Protein AF-A0A950ZXD6-F1 (afdb_monomer)

Mean predicted aligned error: 13.13 Å

Nearest PDB structures (foldseek):
  8ct0-assembly2_B  TM=9.226E-01  e=2.346E-22  Kitasatospora aureofaciens
  9fd5-assembly2_C  TM=9.628E-01  e=3.877E-19  Streptomyces albogriseolus
  4l82-assembly1_B  TM=9.163E-01  e=2.401E-18  Rickettsia felis URRWXCal2
  4l82-assembly2_D  TM=9.506E-01  e=3.591E-17  Rickettsia felis URRWXCal2
  4r82-assembly1_B  TM=8.759E-01  e=6.857E-17  Streptomyces globisporus

pLDDT: mean 88.35, std 14.52, range [35.0, 98.88]

Solvent-accessible surface area (backbone atoms only — not comparable to full-atom values): 14524 Å² total; per-residue (Å²): 132,83,82,77,79,76,83,60,71,50,34,60,61,8,51,45,50,50,53,53,29,61,74,68,75,47,52,64,61,59,50,11,60,68,33,74,48,54,48,68,57,45,52,37,44,44,39,27,80,55,79,80,67,55,71,72,57,40,42,31,51,14,54,58,69,76,37,51,56,67,55,42,51,41,73,44,61,64,67,66,74,76,76,80,74,74,92,67,93,78,78,80,76,55,70,68,59,48,54,57,59,58,36,72,58,69,34,59,38,29,36,41,21,17,33,35,99,84,69,48,81,34,55,34,43,40,59,56,61,47,83,72,40,78,84,68,41,27,31,37,40,54,41,56,72,84,39,70,43,53,57,18,29,66,71,58,40,32,39,26,44,29,34,27,21,44,84,42,55,65,60,44,50,45,36,62,48,88,62,89,71,69,58,72,96,59,72,63,43,64,46,100,87,62,38,55,34,46,70,85,53,33,44,28,38,39,33,26,39,62,74,52,76,44,86,58,82,75,26,34,39,36,33,26,37,55,81,46,70,47,74,66,54,89,92,68,43,45,19,28,40,43,71,96,40,77,46,58,66,74,88,72,82,80,78,129

Secondary structure (DSSP, 8-state):
-------PPPPHHHHHHHHHHHHTT--HHHHHHHTT--HHHHHHHHHT-SSS--HHHHHHHHHHTT--HHHHHHHHHTSPPPP---SS--PPPPHHHHHHHHTTS-EE-EEEEEE-TTS-EEEEEE--EEEEETTTTEEEEEEETT-HHHHHHHHHSEEEEEEEBTT-HHHHHHHHS--TTSSTT---EE-TTS-EE-TTTEEEEEEEEEEEEEEETTEEEEEEEEEEEEPPPTT--BEEEETTEEEEPPPPP---

Structure (mmCIF, N/CA/C/O backbone):
data_AF-A0A950ZXD6-F1
#
_entry.id   AF-A0A950ZXD6-F1
#
loop_
_atom_site.group_PDB
_atom_site.id
_atom_site.type_symbol
_atom_site.label_atom_id
_atom_site.label_alt_id
_atom_site.label_comp_id
_atom_site.label_asym_id
_atom_site.label_entity_id
_atom_site.label_seq_id
_atom_site.pdbx_PDB_ins_code
_atom_site.Cartn_x
_atom_site.Cartn_y
_atom_site.Cartn_z
_atom_site.occupancy
_atom_site.B_iso_or_equiv
_atom_site.auth_seq_id
_atom_site.auth_comp_id
_atom_site.auth_asym_id
_atom_site.auth_atom_id
_atom_site.pdbx_PDB_model_num
ATOM 1 N N . MET A 1 1 ? -4.468 3.476 54.559 1.00 40.03 1 MET A N 1
ATOM 2 C CA . MET A 1 1 ? -4.643 4.564 53.570 1.00 40.03 1 MET A CA 1
ATOM 3 C C . MET A 1 1 ? -5.552 4.068 52.456 1.00 40.03 1 MET A C 1
ATOM 5 O O . MET A 1 1 ? -5.221 3.038 51.877 1.00 40.03 1 MET A O 1
ATOM 9 N N . PRO A 1 2 ? -6.697 4.709 52.174 1.00 37.34 2 PRO A N 1
ATOM 10 C CA . PRO A 1 2 ? -7.557 4.273 51.083 1.00 37.34 2 PRO A CA 1
ATOM 11 C C . PRO A 1 2 ? -6.901 4.648 49.747 1.00 37.34 2 PRO A C 1
ATOM 13 O O . PRO A 1 2 ? -6.494 5.793 49.546 1.00 37.34 2 PRO A O 1
ATOM 16 N N . ARG A 1 3 ? -6.759 3.671 48.843 1.00 35.59 3 ARG A N 1
ATOM 17 C CA . ARG A 1 3 ? -6.338 3.913 47.457 1.00 35.59 3 ARG A CA 1
ATOM 18 C C . ARG A 1 3 ? -7.346 4.868 46.824 1.00 35.59 3 ARG A C 1
ATOM 20 O O . ARG A 1 3 ? -8.509 4.517 46.653 1.00 35.59 3 ARG A O 1
ATOM 27 N N . ARG A 1 4 ? -6.894 6.078 46.505 1.00 35.00 4 ARG A N 1
ATOM 28 C CA . ARG A 1 4 ? -7.661 7.079 45.763 1.00 35.00 4 ARG A CA 1
ATOM 29 C C . ARG A 1 4 ? -8.015 6.463 44.406 1.00 35.00 4 ARG A C 1
ATOM 31 O O . ARG A 1 4 ? -7.113 6.174 43.623 1.00 35.00 4 ARG A O 1
ATOM 38 N N . ALA A 1 5 ? -9.298 6.190 44.170 1.00 40.25 5 ALA A N 1
ATOM 39 C CA . ALA A 1 5 ? -9.782 5.752 42.868 1.00 40.25 5 ALA A CA 1
ATOM 40 C C . ALA A 1 5 ? -9.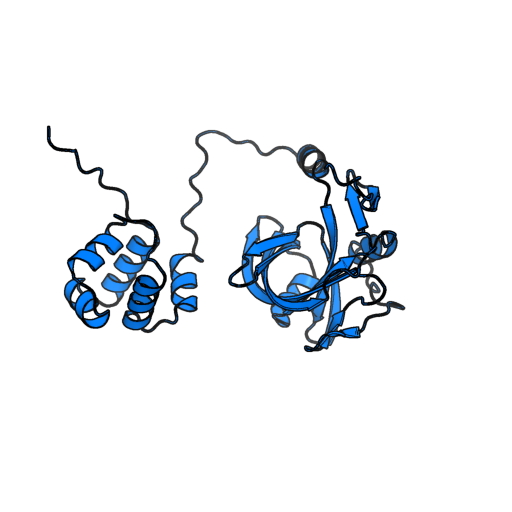495 6.880 41.874 1.00 40.25 5 ALA A C 1
ATOM 42 O O . ALA A 1 5 ? -10.085 7.956 41.952 1.00 40.25 5 ALA A O 1
ATOM 43 N N . VAL A 1 6 ? -8.515 6.667 41.002 1.00 44.19 6 VAL A N 1
ATOM 44 C CA . VAL A 1 6 ? -8.292 7.541 39.856 1.00 44.19 6 VAL A CA 1
ATOM 45 C C . VAL A 1 6 ? -9.489 7.305 38.947 1.00 44.19 6 VAL A C 1
ATOM 47 O O . VAL A 1 6 ? -9.624 6.205 38.419 1.00 44.19 6 VAL A O 1
ATOM 50 N N . SER A 1 7 ? -10.385 8.286 38.811 1.00 45.59 7 SER A N 1
ATOM 51 C CA . SER A 1 7 ? -11.405 8.233 37.766 1.00 45.59 7 SER A CA 1
ATOM 52 C C . SER A 1 7 ? -10.668 8.310 36.432 1.00 45.59 7 SER A C 1
ATOM 54 O O . SER A 1 7 ? -10.221 9.383 36.021 1.00 45.59 7 SER A O 1
ATOM 56 N N . GLN A 1 8 ? -10.442 7.158 35.809 1.00 58.12 8 GLN A N 1
ATOM 57 C CA . GLN A 1 8 ? -9.979 7.120 34.434 1.00 58.12 8 GLN A CA 1
ATOM 58 C C . GLN A 1 8 ? -11.134 7.612 33.562 1.00 58.12 8 GLN A C 1
ATOM 60 O O . GLN A 1 8 ? -12.292 7.280 33.811 1.00 58.12 8 GLN A O 1
ATOM 65 N N . ALA A 1 9 ? -10.827 8.490 32.610 1.00 61.75 9 ALA A N 1
ATOM 66 C CA . ALA A 1 9 ? -11.798 8.880 31.599 1.00 61.75 9 ALA A CA 1
ATOM 67 C C . ALA A 1 9 ? -12.277 7.616 30.854 1.00 61.75 9 ALA A C 1
ATOM 69 O O . ALA A 1 9 ? -11.471 6.692 30.688 1.00 61.75 9 ALA A O 1
ATOM 70 N N . PRO A 1 10 ? -13.553 7.555 30.434 1.00 67.69 10 PRO A N 1
ATOM 71 C CA . PRO A 1 10 ? -14.079 6.401 29.716 1.00 67.69 10 PRO A CA 1
ATOM 72 C C . PRO A 1 10 ? -13.232 6.089 28.474 1.00 67.69 10 PRO A C 1
ATOM 74 O O . PRO A 1 10 ? -12.704 6.984 27.817 1.00 67.69 10 PRO A O 1
ATOM 77 N N . SER A 1 11 ? -13.067 4.800 28.164 1.00 77.56 11 SER A N 1
ATOM 78 C CA . SER A 1 11 ? -12.434 4.385 26.908 1.00 77.56 11 SER A CA 1
ATOM 79 C C . SER A 1 11 ? -13.327 4.768 25.725 1.00 77.56 11 SER A C 1
ATOM 81 O O . SER A 1 11 ? -14.526 4.965 25.906 1.00 77.56 11 SER A O 1
ATOM 83 N N . ARG A 1 12 ? -12.787 4.798 24.496 1.00 78.75 12 ARG A N 1
ATOM 84 C CA . ARG A 1 12 ? -13.603 5.033 23.283 1.00 78.75 12 ARG A CA 1
ATOM 85 C C . ARG A 1 12 ? -14.807 4.095 23.204 1.00 78.75 12 ARG A C 1
ATOM 87 O O . ARG A 1 12 ? -15.900 4.512 22.845 1.00 78.75 12 ARG A O 1
ATOM 94 N N . PHE A 1 13 ? -14.611 2.833 23.585 1.00 86.62 13 PHE A N 1
ATOM 95 C CA . PHE A 1 13 ? -15.699 1.868 23.676 1.00 86.62 13 PHE A CA 1
ATOM 96 C C . PHE A 1 13 ? -16.752 2.279 24.714 1.00 86.62 13 PHE A C 1
ATOM 98 O O . PHE A 1 13 ? -17.948 2.189 24.446 1.00 86.62 13 PHE A O 1
ATOM 105 N N . GLY A 1 14 ? -16.319 2.744 25.890 1.00 88.94 14 GLY A N 1
ATOM 106 C CA . GLY A 1 14 ? -17.207 3.249 26.936 1.00 88.94 14 GLY A CA 1
ATOM 107 C C . GLY A 1 14 ? -17.999 4.482 26.499 1.00 88.94 14 GLY A C 1
ATOM 108 O O . GLY A 1 14 ? -19.209 4.516 26.702 1.00 88.94 14 GLY A O 1
ATOM 109 N N . GLU A 1 15 ? -17.348 5.450 25.849 1.00 87.38 15 GLU A N 1
ATOM 110 C CA . GLU A 1 15 ? -17.984 6.651 25.286 1.00 87.38 15 GLU A CA 1
ATOM 111 C C . GLU A 1 15 ? -19.019 6.291 24.215 1.00 87.38 15 GLU A C 1
ATOM 113 O O . GLU A 1 15 ? -20.165 6.737 24.285 1.00 87.38 15 GLU A O 1
ATOM 118 N N . PHE A 1 16 ? -18.647 5.424 23.268 1.00 89.25 16 PHE A N 1
ATOM 119 C CA . PHE A 1 16 ? -19.558 4.923 22.241 1.00 89.25 16 PHE A CA 1
ATOM 120 C C . PHE A 1 16 ? -20.783 4.241 22.858 1.00 89.25 16 PHE A C 1
ATOM 122 O O . PHE A 1 16 ? -21.919 4.537 22.486 1.00 89.25 16 PHE A O 1
ATOM 129 N N . LEU A 1 17 ? -20.565 3.335 23.817 1.00 91.38 17 LEU A N 1
ATOM 130 C CA . LEU A 1 17 ? -21.653 2.589 24.437 1.00 91.38 17 LEU A CA 1
ATOM 131 C C . LEU A 1 17 ? -22.578 3.517 25.238 1.00 91.38 17 LEU A C 1
ATOM 133 O O . LEU A 1 17 ? -23.792 3.360 25.161 1.00 91.38 17 LEU A O 1
ATOM 137 N N . GLN A 1 18 ? -22.035 4.510 25.951 1.00 91.00 18 GLN A N 1
ATOM 138 C CA . GLN A 1 18 ? -22.838 5.533 26.630 1.00 91.00 18 GLN A CA 1
ATOM 139 C C . GLN A 1 18 ? -23.720 6.307 25.642 1.00 91.00 18 GLN A C 1
ATOM 141 O O . GLN A 1 18 ? -24.919 6.449 25.885 1.00 91.00 18 GLN A O 1
ATOM 146 N N . ALA A 1 19 ? -23.147 6.765 24.525 1.00 88.44 19 ALA A N 1
ATOM 147 C CA . ALA A 1 19 ? -23.880 7.508 23.504 1.00 88.44 19 ALA A CA 1
ATOM 148 C C . ALA A 1 19 ? -25.011 6.670 22.887 1.00 88.44 19 ALA A C 1
ATOM 150 O O . ALA A 1 19 ? -26.133 7.156 22.766 1.00 88.44 19 ALA A O 1
ATOM 151 N N . ARG A 1 20 ? -24.747 5.395 22.571 1.00 90.62 20 ARG A N 1
ATOM 152 C CA . ARG A 1 20 ? -25.763 4.489 22.018 1.00 90.62 20 ARG A CA 1
ATOM 153 C C . ARG A 1 20 ? -26.897 4.207 22.986 1.00 90.62 20 ARG A C 1
ATOM 155 O O . ARG A 1 20 ? -28.047 4.248 22.573 1.00 90.62 20 ARG A O 1
ATOM 162 N N . LEU A 1 21 ? -26.599 3.953 24.259 1.00 92.88 21 LEU A N 1
ATOM 163 C CA . LEU A 1 21 ? -27.642 3.729 25.262 1.00 92.88 21 LEU A CA 1
ATOM 164 C C . LEU A 1 21 ? -28.530 4.964 25.452 1.00 92.88 21 LEU A C 1
ATOM 166 O O . LEU A 1 21 ? -29.743 4.818 25.568 1.00 92.88 21 LEU A O 1
ATOM 170 N N . ALA A 1 22 ? -27.944 6.164 25.423 1.00 90.25 22 ALA A N 1
ATOM 171 C CA . ALA A 1 22 ? -28.698 7.412 25.496 1.00 90.25 22 ALA A CA 1
ATOM 172 C C . ALA A 1 22 ? -29.578 7.651 24.254 1.00 90.25 22 ALA A C 1
ATOM 174 O O . ALA A 1 22 ? -30.706 8.112 24.391 1.00 90.25 22 ALA A O 1
ATOM 175 N N . GLU A 1 23 ? -29.093 7.314 23.055 1.00 89.44 23 GLU A N 1
ATOM 176 C CA . GLU A 1 23 ? -29.837 7.463 21.794 1.00 89.44 23 GLU A CA 1
ATOM 177 C C . GLU A 1 23 ? -31.128 6.630 21.767 1.00 89.44 23 GLU A C 1
ATOM 179 O O . GLU A 1 23 ? -32.136 7.072 21.219 1.00 89.44 23 GLU A O 1
ATOM 184 N N . VAL A 1 24 ? -31.107 5.442 22.379 1.00 89.38 24 VAL A N 1
ATOM 185 C CA . VAL A 1 24 ? -32.262 4.531 22.434 1.00 89.38 24 VAL A CA 1
ATOM 186 C C . VAL A 1 24 ? -33.001 4.549 23.779 1.00 89.38 24 VAL A C 1
ATOM 188 O O . VAL A 1 24 ? -33.804 3.652 24.024 1.00 89.38 24 VAL A O 1
ATOM 191 N N . ASP A 1 25 ? -32.713 5.530 24.646 1.00 91.06 25 ASP A N 1
ATOM 192 C CA . ASP A 1 25 ? -33.267 5.673 26.006 1.00 91.06 25 ASP A CA 1
ATOM 193 C C . ASP A 1 25 ? -33.240 4.362 26.822 1.00 91.06 25 ASP A C 1
ATOM 195 O O . ASP A 1 25 ? -34.200 3.983 27.491 1.00 91.06 25 ASP A O 1
ATOM 199 N N . ARG A 1 26 ? -32.129 3.620 26.722 1.00 93.31 26 ARG A N 1
ATOM 200 C CA . ARG A 1 26 ? -31.956 2.303 27.350 1.00 93.31 26 ARG A CA 1
ATOM 201 C C . ARG A 1 26 ? -31.059 2.403 28.573 1.00 93.31 26 ARG A C 1
ATOM 203 O O . ARG A 1 26 ? -29.923 2.876 28.509 1.00 93.31 26 ARG A O 1
ATOM 210 N N . THR A 1 27 ? -31.527 1.887 29.703 1.00 96.31 27 THR A N 1
ATOM 211 C CA . THR A 1 27 ? -30.741 1.871 30.938 1.00 96.31 27 THR A CA 1
ATOM 212 C C . THR A 1 27 ? -29.622 0.815 30.885 1.00 96.31 27 THR A C 1
ATOM 214 O O . THR A 1 27 ? -29.755 -0.221 30.224 1.00 96.31 27 THR A O 1
ATOM 217 N N . PRO A 1 28 ? -28.521 0.988 31.647 1.00 95.31 28 PRO A N 1
ATOM 218 C CA . PRO A 1 28 ? -27.477 -0.035 31.754 1.00 95.31 28 PRO A CA 1
ATOM 219 C C . PRO A 1 28 ? -27.980 -1.398 32.258 1.00 95.31 28 PRO A C 1
ATOM 221 O O . PRO A 1 28 ? -27.373 -2.422 31.951 1.00 95.31 28 PRO A O 1
ATOM 224 N N . ALA A 1 29 ? -29.063 -1.421 33.043 1.00 95.44 29 ALA A N 1
ATOM 225 C CA . ALA A 1 29 ? -29.655 -2.651 33.563 1.00 95.44 29 ALA A CA 1
ATOM 226 C C . ALA A 1 29 ? -30.420 -3.428 32.481 1.00 95.44 29 ALA A C 1
ATOM 228 O O . ALA A 1 29 ? -30.249 -4.642 32.374 1.00 95.44 29 ALA A O 1
ATOM 229 N N . GLU A 1 30 ? -31.202 -2.733 31.653 1.00 95.56 30 GLU A N 1
ATOM 230 C CA . GLU A 1 30 ? -31.904 -3.329 30.508 1.00 95.56 30 GLU A CA 1
ATOM 231 C C . GLU A 1 30 ? -30.908 -3.878 29.488 1.00 95.56 30 GLU A C 1
ATOM 233 O O . GLU A 1 30 ? -30.996 -5.039 29.092 1.00 95.56 30 GLU A O 1
ATOM 238 N N . PHE A 1 31 ? -29.883 -3.089 29.157 1.00 96.62 31 PHE A N 1
ATOM 239 C CA . PHE A 1 31 ? -28.829 -3.530 28.250 1.00 96.62 31 PHE A CA 1
ATOM 240 C C . PHE A 1 31 ? -28.065 -4.754 28.781 1.00 96.62 31 PHE A C 1
ATOM 242 O O . PHE A 1 31 ? -27.739 -5.668 28.026 1.00 96.62 31 PHE A O 1
ATOM 249 N N . ALA A 1 32 ? -27.790 -4.808 30.090 1.00 95.62 32 ALA A N 1
ATOM 250 C CA . ALA A 1 32 ? -27.134 -5.961 30.704 1.00 95.62 32 ALA A CA 1
ATOM 251 C C . ALA A 1 32 ? -27.958 -7.251 30.546 1.00 95.62 32 ALA A C 1
ATOM 253 O O . ALA A 1 32 ? -27.386 -8.309 30.269 1.00 95.62 32 ALA A O 1
ATOM 254 N N . ALA A 1 33 ? -29.283 -7.157 30.697 1.00 94.81 33 ALA A N 1
ATOM 255 C CA . ALA A 1 33 ? -30.190 -8.287 30.526 1.00 94.81 33 ALA A CA 1
ATOM 256 C C . ALA A 1 33 ? -30.180 -8.806 29.079 1.00 94.81 33 ALA A C 1
ATOM 258 O O . ALA A 1 33 ? -30.015 -10.007 28.868 1.00 94.81 33 ALA A O 1
ATOM 259 N N . GLU A 1 34 ? -30.265 -7.912 28.093 1.00 94.12 34 GLU A N 1
ATOM 260 C CA . GLU A 1 34 ? -30.222 -8.265 26.666 1.00 94.12 34 GLU A CA 1
ATOM 261 C C . GLU A 1 34 ? -28.874 -8.861 26.244 1.00 94.12 34 GLU A C 1
ATOM 263 O O . GLU A 1 34 ? -28.824 -9.867 25.537 1.00 94.12 34 GLU A O 1
ATOM 268 N N . ALA A 1 35 ? -27.766 -8.282 26.712 1.00 93.00 35 ALA A N 1
ATOM 269 C CA . ALA A 1 35 ? -26.421 -8.743 26.379 1.00 93.00 35 ALA A CA 1
ATOM 270 C C . ALA A 1 35 ? -26.016 -10.041 27.108 1.00 93.00 35 ALA A C 1
ATOM 272 O O . ALA A 1 35 ? -24.931 -10.584 26.864 1.00 93.00 35 ALA A O 1
ATOM 273 N N . GLY A 1 36 ? -26.832 -10.539 28.046 1.00 94.31 36 GLY A N 1
ATOM 274 C CA . GLY A 1 36 ? -26.469 -11.670 28.903 1.00 94.31 36 GLY A CA 1
ATOM 275 C C . GLY A 1 36 ? -25.204 -11.376 29.720 1.00 94.31 36 GLY A C 1
ATOM 276 O O . GLY A 1 36 ? -24.250 -12.173 29.740 1.00 94.31 36 GLY A O 1
ATOM 277 N N . MET A 1 37 ? -25.162 -10.188 30.331 1.00 94.12 37 MET A N 1
ATOM 278 C CA . MET A 1 37 ? -24.049 -9.647 31.112 1.00 94.12 37 MET A CA 1
ATOM 279 C C . MET A 1 37 ? -24.517 -9.208 32.502 1.00 94.12 37 MET A C 1
ATOM 281 O O . MET A 1 37 ? -25.687 -8.926 32.728 1.00 94.12 37 MET A O 1
ATOM 285 N N . SER A 1 38 ? -23.595 -9.118 33.465 1.00 94.81 38 SER A N 1
ATOM 286 C CA . SER A 1 38 ? -23.926 -8.493 34.747 1.00 94.81 38 SER A CA 1
ATOM 287 C C . SER A 1 38 ? -23.944 -6.970 34.609 1.00 94.81 38 SER A C 1
ATOM 289 O O . SER A 1 38 ? -23.103 -6.391 33.918 1.00 94.81 38 SER A O 1
ATOM 291 N N . VAL A 1 39 ? -24.848 -6.308 35.336 1.00 94.81 39 VAL A N 1
ATOM 292 C CA . VAL A 1 39 ? -24.941 -4.835 35.376 1.00 94.81 39 VAL A CA 1
ATOM 293 C C . VAL A 1 39 ? -23.600 -4.203 35.781 1.00 94.81 39 VAL A C 1
ATOM 295 O O . VAL A 1 39 ? -23.170 -3.206 35.210 1.00 94.81 39 VAL A O 1
ATOM 298 N N . SER A 1 40 ? -22.878 -4.834 36.715 1.00 91.81 40 SER A N 1
ATOM 299 C CA . SER A 1 40 ? -21.531 -4.410 37.127 1.00 91.81 40 SER A CA 1
ATOM 300 C C . SER A 1 40 ? -20.524 -4.433 35.969 1.00 91.81 40 SER A C 1
ATOM 302 O O . SER A 1 40 ? -19.727 -3.509 35.826 1.00 91.81 40 SER A O 1
ATOM 304 N N . HIS A 1 41 ? -20.586 -5.444 35.097 1.00 90.31 41 HIS A N 1
ATOM 305 C CA . HIS A 1 41 ? -19.713 -5.528 33.926 1.00 90.31 41 HIS A CA 1
ATOM 306 C C . HIS A 1 41 ? -20.057 -4.452 32.887 1.00 90.31 41 HIS A C 1
ATOM 308 O O . HIS A 1 41 ? -19.147 -3.858 32.317 1.00 90.31 41 HIS A O 1
ATOM 314 N N . VAL A 1 42 ? -21.342 -4.133 32.693 1.00 92.06 42 VAL A N 1
ATOM 315 C CA . VAL A 1 42 ? -21.754 -3.009 31.836 1.00 92.06 42 VAL A CA 1
ATOM 316 C C . VAL A 1 42 ? -21.222 -1.686 32.388 1.00 92.06 42 VAL A C 1
ATOM 318 O O . VAL A 1 42 ? -20.601 -0.933 31.646 1.00 92.06 42 VAL A O 1
ATOM 321 N N . TYR A 1 43 ? -21.340 -1.424 33.693 1.00 92.00 43 TYR A N 1
ATOM 322 C CA . TYR A 1 43 ? -20.752 -0.217 34.286 1.00 92.00 43 TYR A CA 1
ATOM 323 C C . TYR A 1 43 ? -19.224 -0.154 34.156 1.00 92.00 43 TYR A C 1
ATOM 325 O O . TYR A 1 43 ? -18.694 0.934 33.955 1.00 92.00 43 TYR A O 1
ATOM 333 N N . GLN A 1 44 ? -18.516 -1.287 34.223 1.00 87.31 44 GLN A N 1
ATOM 334 C CA . GLN A 1 44 ? -17.071 -1.326 33.956 1.00 87.31 44 GLN A CA 1
ATOM 335 C C . GLN A 1 44 ? -16.743 -0.934 32.511 1.00 87.31 44 GLN A C 1
ATOM 337 O O . GLN A 1 44 ? -15.783 -0.198 32.290 1.00 87.31 44 GLN A O 1
ATOM 342 N N . LEU A 1 45 ? -17.543 -1.392 31.539 1.00 88.69 45 LEU A N 1
ATOM 343 C CA . LEU A 1 45 ? -17.398 -0.994 30.136 1.00 88.69 45 LEU A CA 1
ATOM 344 C C . LEU A 1 45 ? -17.662 0.501 29.952 1.00 88.69 45 LEU A C 1
ATOM 346 O O . LEU A 1 45 ? -16.847 1.188 29.348 1.00 88.69 45 LEU A O 1
ATOM 350 N N . LEU A 1 46 ? -18.755 1.013 30.527 1.00 89.81 46 LEU A N 1
ATOM 351 C CA . LEU A 1 46 ? -19.118 2.429 30.440 1.00 89.81 46 LEU A CA 1
ATOM 352 C C . LEU A 1 46 ? -18.053 3.334 31.069 1.00 89.81 46 LEU A C 1
ATOM 354 O O . LEU A 1 46 ? -17.838 4.435 30.580 1.00 89.81 46 LEU A O 1
ATOM 358 N N . ARG A 1 47 ? -17.392 2.895 32.146 1.00 85.69 47 ARG A N 1
ATOM 359 C CA . ARG A 1 47 ? -16.344 3.666 32.836 1.00 85.69 47 ARG A CA 1
ATOM 360 C C . ARG A 1 47 ? -14.960 3.534 32.208 1.00 85.69 47 ARG A C 1
ATOM 362 O O . ARG A 1 47 ? -14.087 4.322 32.542 1.00 85.69 47 ARG A O 1
ATOM 369 N N . GLY A 1 48 ? -14.746 2.557 31.325 1.00 74.88 48 GLY A N 1
ATOM 370 C CA . GLY A 1 48 ? -13.414 2.261 30.796 1.00 74.88 48 GLY A CA 1
ATOM 371 C C . GLY A 1 48 ? -12.457 1.675 31.840 1.00 74.88 48 GLY A C 1
ATOM 372 O O . GLY A 1 48 ? -11.247 1.793 31.684 1.00 74.88 48 GLY A O 1
ATOM 373 N N . ASP A 1 49 ? -12.969 1.015 32.891 1.00 65.06 49 ASP A N 1
ATOM 374 C CA . ASP A 1 49 ? -12.163 0.467 34.003 1.00 65.06 49 ASP A CA 1
ATOM 375 C C . ASP A 1 49 ? -11.209 -0.678 33.560 1.00 65.06 49 ASP A C 1
ATOM 377 O O . ASP A 1 49 ? -10.435 -1.216 34.361 1.00 65.06 49 ASP A O 1
ATOM 381 N N . ARG A 1 50 ? -11.273 -1.095 32.285 1.00 57.91 50 ARG A N 1
ATOM 382 C CA . ARG A 1 50 ? -10.430 -2.110 31.635 1.00 57.91 50 ARG A CA 1
ATOM 383 C C . ARG A 1 50 ? -10.092 -1.690 30.200 1.00 57.91 50 ARG A C 1
ATOM 385 O O . ARG A 1 50 ? -10.807 -0.894 29.601 1.00 57.91 50 ARG A O 1
ATOM 392 N N . ALA A 1 51 ? -9.030 -2.286 29.641 1.00 58.50 51 ALA A N 1
ATOM 393 C CA . ALA A 1 51 ? -8.777 -2.263 28.198 1.00 58.50 51 ALA A CA 1
ATOM 394 C C . ALA A 1 51 ? -10.022 -2.723 27.418 1.00 58.50 51 ALA A C 1
ATOM 396 O O . ALA A 1 51 ? -10.847 -3.459 27.971 1.00 58.50 51 ALA A O 1
ATOM 397 N N . ASP A 1 52 ? -10.128 -2.297 26.156 1.00 66.56 52 ASP A N 1
ATOM 398 C CA . ASP A 1 52 ? -11.256 -2.599 25.271 1.00 66.56 52 ASP A CA 1
ATOM 399 C C . ASP A 1 52 ? -11.712 -4.068 25.366 1.00 66.56 52 ASP A C 1
ATOM 401 O O . ASP A 1 52 ? -10.885 -4.974 25.553 1.00 66.56 52 ASP A O 1
ATOM 405 N N . PRO A 1 53 ? -13.033 -4.327 25.300 1.00 76.44 53 PRO A N 1
ATOM 406 C CA . PRO A 1 53 ? -13.569 -5.640 25.610 1.00 76.44 53 PRO A CA 1
ATOM 407 C C . PRO A 1 53 ? -12.978 -6.723 24.708 1.00 76.44 53 PRO A C 1
ATOM 409 O O . PRO A 1 53 ? -12.892 -6.584 23.492 1.00 76.44 53 PRO A O 1
ATOM 412 N N . ARG A 1 54 ? -12.613 -7.852 25.325 1.00 74.94 54 ARG A N 1
ATOM 413 C CA . ARG A 1 54 ? -12.178 -9.059 24.605 1.00 74.94 54 ARG A CA 1
ATOM 414 C C . ARG A 1 54 ? -13.298 -9.586 23.701 1.00 74.94 54 ARG A C 1
ATOM 416 O O . ARG A 1 54 ? -14.469 -9.333 23.982 1.00 74.94 54 ARG A O 1
ATOM 423 N N . SER A 1 55 ? -12.937 -10.401 22.706 1.00 76.12 55 SER A N 1
ATOM 424 C CA . SER A 1 55 ? -13.833 -10.925 21.656 1.00 76.12 55 SER A CA 1
ATOM 425 C C . SER A 1 55 ? -15.204 -11.394 22.156 1.00 76.12 55 SER A C 1
ATOM 427 O O . SER A 1 55 ? -16.220 -11.004 21.599 1.00 76.12 55 SER A O 1
ATOM 429 N N . THR A 1 56 ? -15.276 -12.155 23.252 1.00 86.94 56 THR A N 1
ATOM 430 C CA . THR A 1 56 ? -16.562 -12.643 23.784 1.00 86.94 56 THR A CA 1
ATOM 431 C C . THR A 1 56 ? -17.456 -11.527 24.332 1.00 86.94 56 THR A C 1
ATOM 433 O O . THR A 1 56 ? -18.664 -11.542 24.112 1.00 86.94 56 THR A O 1
ATOM 436 N N . THR A 1 57 ? -16.889 -10.560 25.058 1.00 89.31 57 THR A N 1
ATOM 437 C CA . THR A 1 57 ? -17.651 -9.408 25.566 1.00 89.31 57 THR A CA 1
ATOM 438 C C . THR A 1 57 ? -18.032 -8.478 24.419 1.00 89.31 57 THR A C 1
ATOM 440 O O . THR A 1 57 ? -19.155 -7.987 24.379 1.00 89.31 57 THR A O 1
ATOM 443 N N . PHE A 1 58 ? -17.114 -8.282 23.472 1.00 90.25 58 PHE A N 1
ATOM 444 C CA . PHE A 1 58 ? -17.329 -7.473 22.280 1.00 90.25 58 PHE A CA 1
ATOM 445 C C . PHE A 1 58 ? -18.504 -8.005 21.448 1.00 90.25 58 PHE A C 1
ATOM 447 O O . PHE A 1 58 ? -19.429 -7.258 21.145 1.00 90.25 58 PHE A O 1
ATOM 454 N N . HIS A 1 59 ? -18.525 -9.315 21.193 1.00 90.94 59 HIS A N 1
ATOM 455 C CA . HIS A 1 59 ? -19.598 -9.989 20.466 1.00 90.94 59 HIS A CA 1
ATOM 456 C C . HIS A 1 59 ? -20.961 -9.851 21.158 1.00 90.94 59 HIS A C 1
ATOM 458 O O . HIS A 1 59 ? -21.957 -9.521 20.521 1.00 90.94 59 HIS A O 1
ATOM 464 N N . LYS A 1 60 ? -21.016 -10.035 22.486 1.00 93.75 60 LYS A N 1
ATOM 465 C CA . LYS A 1 60 ? -22.256 -9.848 23.261 1.00 93.75 60 LYS A CA 1
ATOM 466 C C . LYS A 1 60 ? -22.817 -8.434 23.133 1.00 93.75 60 LYS A C 1
ATOM 468 O O . LYS A 1 60 ? -24.023 -8.271 22.977 1.00 93.75 60 LYS A O 1
ATOM 473 N N . VAL A 1 61 ? -21.944 -7.426 23.178 1.00 93.50 61 VAL A N 1
ATOM 474 C CA . VAL A 1 61 ? -22.344 -6.028 22.980 1.00 93.50 61 VAL A CA 1
ATOM 475 C C . VAL A 1 61 ? -22.820 -5.797 21.546 1.00 93.50 61 VAL A C 1
ATOM 477 O O . VAL A 1 61 ? -23.860 -5.173 21.366 1.00 93.50 61 VAL A O 1
ATOM 480 N N . ALA A 1 62 ? -22.126 -6.336 20.540 1.00 92.19 62 ALA A N 1
ATOM 481 C CA . ALA A 1 62 ? -22.538 -6.218 19.141 1.00 92.19 62 ALA A CA 1
ATOM 482 C C . ALA A 1 62 ? -23.948 -6.785 18.922 1.00 92.19 62 ALA A C 1
ATOM 484 O O . ALA A 1 62 ? -24.817 -6.083 18.409 1.00 92.19 62 ALA A O 1
ATOM 485 N N . VAL A 1 63 ? -24.204 -8.003 19.408 1.00 93.69 63 VAL A N 1
ATOM 486 C CA . VAL A 1 63 ? -25.514 -8.663 19.306 1.00 93.69 63 VAL A CA 1
ATOM 487 C C . VAL A 1 63 ? -26.610 -7.856 20.008 1.00 93.69 63 VAL A C 1
ATOM 489 O O . VAL A 1 63 ? -27.664 -7.637 19.417 1.00 93.69 63 VAL A O 1
ATOM 492 N N . ALA A 1 64 ? -26.363 -7.366 21.227 1.00 94.06 64 ALA A N 1
ATOM 493 C CA . ALA A 1 64 ? -27.342 -6.570 21.976 1.00 94.06 64 ALA A CA 1
ATOM 494 C C . ALA A 1 64 ? -27.670 -5.219 21.311 1.00 94.06 64 ALA A C 1
ATOM 496 O O . ALA A 1 64 ? -28.773 -4.695 21.465 1.00 94.06 64 ALA A O 1
ATOM 497 N N . LEU A 1 65 ? -26.729 -4.669 20.539 1.00 92.38 65 LEU A N 1
ATOM 498 C CA . LEU A 1 65 ? -26.923 -3.460 19.736 1.00 92.38 65 LEU A CA 1
ATOM 499 C C . LEU A 1 65 ? -27.500 -3.747 18.338 1.00 92.38 65 LEU A C 1
ATOM 501 O O . LEU A 1 65 ? -27.692 -2.816 17.560 1.00 92.38 65 LEU A O 1
ATOM 505 N N . GLY A 1 66 ? -27.765 -5.012 17.990 1.00 92.56 66 GLY A N 1
ATOM 506 C CA . GLY A 1 66 ? -28.230 -5.392 16.652 1.00 92.56 66 GLY A CA 1
ATOM 507 C C . GLY A 1 66 ? -27.174 -5.191 15.558 1.00 92.56 66 GLY A C 1
ATOM 508 O O . GLY A 1 66 ? -27.514 -4.978 14.396 1.00 92.56 66 GLY A O 1
ATOM 509 N N . MET A 1 67 ? -25.892 -5.234 15.918 1.00 89.81 67 MET A N 1
ATOM 510 C CA . MET A 1 67 ? -24.751 -5.018 15.029 1.00 89.81 67 MET A CA 1
ATOM 511 C C . MET A 1 67 ? -23.971 -6.319 14.811 1.00 89.81 67 MET A C 1
ATOM 513 O O . MET A 1 67 ? -23.951 -7.209 15.659 1.00 89.81 67 MET A O 1
ATOM 517 N N . SER A 1 68 ? -23.257 -6.413 13.687 1.00 89.00 68 SER A N 1
ATOM 518 C CA . SER A 1 68 ? -22.159 -7.382 13.567 1.00 89.00 68 SER A CA 1
ATOM 519 C C . SER A 1 68 ? -20.917 -6.873 14.303 1.00 89.00 68 SER A C 1
ATOM 521 O O . SER A 1 68 ? -20.736 -5.662 14.448 1.00 89.00 68 SER A O 1
ATOM 523 N N . ASP A 1 69 ? -20.013 -7.772 14.700 1.00 83.38 69 ASP A N 1
ATOM 524 C CA . ASP A 1 69 ? -18.729 -7.401 15.313 1.00 83.38 69 ASP A CA 1
ATOM 525 C C . ASP A 1 69 ? -17.942 -6.410 14.434 1.00 83.38 69 ASP A C 1
ATOM 527 O O . ASP A 1 69 ? -17.384 -5.434 14.929 1.00 83.38 69 ASP A O 1
ATOM 531 N N . ALA A 1 70 ? -17.951 -6.600 13.110 1.00 75.56 70 ALA A N 1
ATOM 532 C CA . ALA A 1 70 ? -17.294 -5.688 12.175 1.00 75.56 70 ALA A CA 1
ATOM 533 C C . ALA A 1 70 ? -17.941 -4.291 12.168 1.00 75.56 70 ALA A C 1
ATOM 535 O O . ALA A 1 70 ? -17.231 -3.286 12.169 1.00 75.56 70 ALA A O 1
ATOM 536 N N . ALA A 1 71 ? -19.277 -4.220 12.197 1.00 77.81 71 ALA A N 1
ATOM 537 C CA . ALA A 1 71 ? -20.002 -2.953 12.243 1.00 77.81 71 ALA A CA 1
ATOM 538 C C . ALA A 1 71 ? -19.774 -2.214 13.570 1.00 77.81 71 ALA A C 1
ATOM 540 O O . ALA A 1 71 ? -19.586 -0.999 13.564 1.00 77.81 71 ALA A O 1
ATOM 541 N N . LEU A 1 72 ? -19.739 -2.938 14.695 1.00 87.25 72 LEU A N 1
ATOM 542 C CA . LEU A 1 72 ? -19.420 -2.361 16.000 1.00 87.25 72 LEU A CA 1
ATOM 543 C C . LEU A 1 72 ? -17.977 -1.842 16.037 1.00 87.25 72 LEU A C 1
ATOM 545 O O . LEU A 1 72 ? -17.740 -0.721 16.473 1.00 87.25 72 LEU A O 1
ATOM 549 N N . ALA A 1 73 ? -17.012 -2.619 15.537 1.00 82.00 73 ALA A N 1
ATOM 550 C CA . ALA A 1 73 ? -15.611 -2.204 15.491 1.00 82.00 73 ALA A CA 1
ATOM 551 C C . ALA A 1 73 ? -15.421 -0.954 14.626 1.00 82.00 73 ALA A C 1
ATOM 553 O O . ALA A 1 73 ? -14.699 -0.036 15.013 1.00 82.00 73 ALA A O 1
ATOM 554 N N . HIS A 1 74 ? -16.116 -0.888 13.490 1.00 76.19 74 HIS A N 1
ATOM 555 C CA . HIS A 1 74 ? -16.147 0.315 12.675 1.00 76.19 74 HIS A CA 1
ATOM 556 C C . HIS A 1 74 ? -16.726 1.485 13.482 1.00 76.19 74 HIS A C 1
ATOM 558 O O . HIS A 1 74 ? -16.036 2.477 13.692 1.00 76.19 74 HIS A O 1
ATOM 564 N N . ALA A 1 75 ? -17.924 1.356 14.048 1.00 81.69 75 ALA A N 1
ATOM 565 C CA . ALA A 1 75 ? -18.572 2.455 14.762 1.00 81.69 75 ALA A CA 1
ATOM 566 C C . ALA A 1 75 ? -17.790 2.970 15.992 1.00 81.69 75 ALA A C 1
ATOM 568 O O . ALA A 1 75 ? -17.846 4.159 16.287 1.00 81.69 75 ALA A O 1
ATOM 569 N N . VAL A 1 76 ? -17.041 2.107 16.690 1.00 80.06 76 VAL A N 1
ATOM 570 C CA . VAL A 1 76 ? -16.246 2.493 17.873 1.00 80.06 76 VAL A CA 1
ATOM 571 C C . VAL A 1 76 ? -14.878 3.079 17.494 1.00 80.06 76 VAL A C 1
ATOM 573 O O . VAL A 1 76 ? -14.373 3.972 18.178 1.00 80.06 76 VAL A O 1
ATOM 576 N N . TYR A 1 77 ? -14.234 2.562 16.442 1.00 75.88 77 TYR A N 1
ATOM 577 C CA . TYR A 1 77 ? -12.810 2.827 16.186 1.00 75.88 77 TYR A CA 1
ATOM 578 C C . TYR A 1 77 ? -12.507 3.549 14.874 1.00 75.88 77 TYR A C 1
ATOM 580 O O . TYR A 1 77 ? -11.372 3.999 14.702 1.00 75.88 77 TYR A O 1
ATOM 588 N N . SER A 1 78 ? -13.475 3.676 13.964 1.00 67.19 78 SER A N 1
ATOM 589 C CA . SER A 1 78 ? -13.262 4.324 12.662 1.00 67.19 78 SER A CA 1
ATOM 590 C C . SER A 1 78 ? -13.547 5.829 12.654 1.00 67.19 78 SER A C 1
ATOM 592 O O . SER A 1 78 ? -12.889 6.544 11.901 1.00 67.19 78 SER A O 1
ATOM 594 N N . GLU A 1 79 ? -14.391 6.345 13.555 1.00 53.91 79 GLU A N 1
ATOM 595 C CA . GLU A 1 79 ? -14.454 7.784 13.846 1.00 53.91 79 GLU A CA 1
ATOM 596 C C . GLU A 1 79 ? -13.438 8.112 14.951 1.00 53.91 79 GLU A C 1
ATOM 598 O O . GLU A 1 79 ? -13.672 7.957 16.149 1.00 53.91 79 GLU A O 1
ATOM 603 N N . GLY A 1 80 ? -12.217 8.458 14.546 1.00 48.47 80 GLY A N 1
ATOM 604 C CA . GLY A 1 80 ? -11.103 8.643 15.470 1.00 48.47 80 GLY A CA 1
ATOM 605 C C . GLY A 1 80 ? -11.307 9.816 16.434 1.00 48.47 80 GLY A C 1
ATOM 606 O O . GLY A 1 80 ? -11.368 10.962 16.003 1.00 48.47 80 GLY A O 1
ATOM 607 N N . ALA A 1 81 ? -11.288 9.555 17.750 1.00 46.16 81 ALA A N 1
ATOM 608 C CA . ALA A 1 81 ? -11.043 10.603 18.747 1.00 46.16 81 ALA A CA 1
ATOM 609 C C . ALA A 1 81 ? -9.823 11.447 18.329 1.00 46.16 81 ALA A C 1
ATOM 611 O O . ALA A 1 81 ? -8.822 10.856 17.891 1.00 46.16 81 ALA A O 1
ATOM 612 N N . PRO A 1 82 ? -9.879 12.784 18.463 1.00 45.91 82 PRO A N 1
ATOM 613 C CA . PRO A 1 82 ? -8.838 13.666 17.961 1.00 45.91 82 PRO A CA 1
ATOM 614 C C . PRO A 1 82 ? -7.486 13.253 18.535 1.00 45.91 82 PRO A C 1
ATOM 616 O O . PRO A 1 82 ? -7.347 13.018 19.739 1.00 45.91 82 PRO A O 1
ATOM 619 N N . ALA A 1 83 ? -6.484 13.142 17.659 1.00 54.12 83 ALA A N 1
ATOM 620 C CA . ALA A 1 83 ? -5.109 12.945 18.085 1.00 54.12 83 ALA A CA 1
ATOM 621 C C . ALA A 1 83 ? -4.779 14.012 19.133 1.00 54.12 83 ALA A C 1
ATOM 623 O O . ALA A 1 83 ? -5.004 15.204 18.913 1.00 54.12 83 ALA A O 1
ATOM 624 N N . ARG A 1 84 ? -4.288 13.581 20.297 1.00 53.91 84 ARG A N 1
ATOM 625 C CA . ARG A 1 84 ? -3.899 14.494 21.369 1.00 53.91 84 ARG A CA 1
ATOM 626 C C . ARG A 1 84 ? -2.877 15.475 20.796 1.00 53.91 84 ARG A C 1
ATOM 628 O O . ARG A 1 84 ? -1.783 15.059 20.418 1.00 53.91 84 ARG A O 1
ATOM 635 N N . ALA A 1 85 ? -3.259 16.749 20.693 1.00 52.50 85 ALA A N 1
ATOM 636 C CA . ALA A 1 85 ? -2.398 17.767 20.113 1.00 52.50 85 ALA A CA 1
ATOM 637 C C . ALA A 1 85 ? -1.058 17.789 20.872 1.00 52.50 85 ALA A C 1
ATOM 639 O O . ALA A 1 85 ? -1.063 17.769 22.112 1.00 52.50 85 ALA A O 1
ATOM 640 N N . PRO A 1 86 ? 0.087 17.786 20.167 1.00 61.03 86 PRO A N 1
ATOM 641 C CA . PRO A 1 86 ? 1.378 17.912 20.821 1.00 61.03 86 PRO A CA 1
ATOM 642 C C . PRO A 1 86 ? 1.420 19.211 21.636 1.00 61.03 86 PRO A C 1
ATOM 644 O O . PRO A 1 86 ? 0.904 20.248 21.220 1.00 61.03 86 PRO A O 1
ATOM 647 N N . THR A 1 87 ? 2.019 19.158 22.825 1.00 67.31 87 THR A N 1
ATOM 648 C CA . THR A 1 87 ? 2.191 20.340 23.673 1.00 67.31 87 THR A CA 1
ATOM 649 C C . THR A 1 87 ? 3.368 21.168 23.158 1.00 67.31 87 THR A C 1
ATOM 651 O O . THR A 1 87 ? 4.516 20.771 23.344 1.00 67.31 87 THR A O 1
ATOM 654 N N . GLY A 1 88 ? 3.081 22.311 22.530 1.00 66.00 88 GLY A N 1
ATOM 655 C CA . GLY A 1 88 ? 4.072 23.290 22.066 1.00 66.00 88 GLY A CA 1
ATOM 656 C C . GLY A 1 88 ? 4.002 23.573 20.557 1.00 66.00 88 GLY A C 1
ATOM 657 O O . GLY A 1 88 ? 3.381 22.810 19.816 1.00 66.00 88 GLY A O 1
ATOM 658 N N . PRO A 1 89 ? 4.612 24.674 20.081 1.00 59.00 89 PRO A N 1
ATOM 659 C CA . PRO A 1 89 ? 4.675 24.973 18.656 1.00 59.00 89 PRO A CA 1
ATOM 660 C C . PRO A 1 89 ? 5.546 23.931 17.946 1.00 59.00 89 PRO A C 1
ATOM 662 O O . PRO A 1 89 ? 6.750 23.845 18.179 1.00 59.00 89 PRO A O 1
ATOM 665 N N . ALA A 1 90 ? 4.929 23.140 17.073 1.00 70.50 90 ALA A N 1
ATOM 666 C CA . ALA A 1 90 ? 5.623 22.230 16.174 1.00 70.50 90 ALA A CA 1
ATOM 667 C C . ALA A 1 90 ? 5.606 22.835 14.768 1.00 70.50 90 ALA A C 1
ATOM 669 O O . ALA A 1 90 ? 4.577 22.828 14.095 1.00 70.50 90 ALA A O 1
ATOM 670 N N . THR A 1 91 ? 6.738 23.376 14.326 1.00 84.38 91 THR A N 1
ATOM 671 C CA . THR A 1 91 ? 6.899 23.818 12.937 1.00 84.38 91 THR A CA 1
ATOM 672 C C . THR A 1 91 ? 7.272 22.604 12.086 1.00 84.38 91 THR A C 1
ATOM 674 O O . THR A 1 91 ? 8.280 21.958 12.386 1.00 84.38 91 THR A O 1
ATOM 677 N N . PRO A 1 92 ? 6.502 22.262 11.037 1.00 88.31 92 PRO A N 1
ATOM 678 C CA . PRO A 1 92 ? 6.888 21.205 10.112 1.00 88.31 92 PRO A CA 1
ATOM 679 C C . PRO A 1 92 ? 8.239 21.511 9.462 1.00 88.31 92 PRO A C 1
ATOM 681 O O . PRO A 1 92 ? 8.526 22.660 9.123 1.00 88.31 92 PRO A O 1
ATOM 684 N N . VAL A 1 93 ? 9.057 20.479 9.252 1.00 94.88 93 VAL A N 1
ATOM 685 C CA . VAL A 1 93 ? 10.243 20.604 8.395 1.00 94.88 93 VAL A CA 1
ATOM 686 C C . VAL A 1 93 ? 9.819 20.882 6.951 1.00 94.88 93 VAL A C 1
ATOM 688 O O . VAL A 1 93 ? 8.714 20.526 6.532 1.00 94.88 93 VAL A O 1
ATOM 691 N N . ASP A 1 94 ? 10.697 21.497 6.163 1.00 95.62 94 ASP A N 1
ATOM 692 C CA . ASP A 1 94 ? 10.448 21.679 4.736 1.00 95.62 94 ASP A CA 1
ATOM 693 C C . ASP A 1 94 ? 10.446 20.333 3.975 1.00 95.62 94 ASP A C 1
ATOM 695 O O . ASP A 1 94 ? 10.927 19.300 4.454 1.00 95.62 94 ASP A O 1
ATOM 699 N N . LYS A 1 95 ? 9.915 20.346 2.744 1.00 94.44 95 LYS A N 1
ATOM 700 C CA . LYS A 1 95 ? 9.777 19.137 1.915 1.00 94.44 95 LYS A CA 1
ATOM 701 C C . LYS A 1 95 ? 11.112 18.462 1.596 1.00 94.44 95 LYS A C 1
ATOM 703 O O . LYS A 1 95 ? 11.164 17.235 1.539 1.00 94.44 95 LYS A O 1
ATOM 708 N N . ALA A 1 96 ? 12.173 19.230 1.347 1.00 95.56 96 ALA A N 1
ATOM 709 C CA . ALA A 1 96 ? 13.470 18.661 0.992 1.00 95.56 96 ALA A CA 1
ATOM 710 C C . ALA A 1 96 ? 14.064 17.908 2.187 1.00 95.56 96 ALA A C 1
ATOM 712 O O . ALA A 1 96 ? 14.497 16.763 2.033 1.00 95.56 96 ALA A O 1
ATOM 713 N N . THR A 1 97 ? 13.988 18.508 3.376 1.00 96.88 97 THR A N 1
ATOM 714 C CA . THR A 1 97 ? 14.392 17.888 4.640 1.00 96.88 97 THR A CA 1
ATOM 715 C C . THR A 1 97 ? 13.574 16.626 4.927 1.00 96.88 97 THR A C 1
ATOM 717 O O . THR A 1 97 ? 14.155 15.577 5.211 1.00 96.88 97 THR A O 1
ATOM 720 N N . PHE A 1 98 ? 12.246 16.673 4.766 1.00 96.00 98 PHE A N 1
ATOM 721 C CA . PHE A 1 98 ? 11.385 15.494 4.909 1.00 96.00 98 PHE A CA 1
ATOM 722 C C . PHE A 1 98 ? 11.821 14.342 3.989 1.00 96.00 98 PHE A C 1
ATOM 724 O O . PHE A 1 98 ? 12.077 13.236 4.462 1.00 96.00 98 PHE A O 1
ATOM 731 N N . PHE A 1 99 ? 11.979 14.586 2.682 1.00 93.88 99 PHE A N 1
ATOM 732 C CA . PHE A 1 99 ? 12.378 13.531 1.745 1.00 93.88 99 PHE A CA 1
ATOM 733 C C . PHE A 1 99 ? 13.791 13.000 1.998 1.00 93.88 99 PHE A C 1
ATOM 735 O O . PHE A 1 99 ? 14.039 11.814 1.773 1.00 93.88 99 PHE A O 1
ATOM 742 N N . ALA A 1 100 ? 14.714 13.843 2.470 1.00 95.25 100 ALA A N 1
ATOM 743 C CA . ALA A 1 100 ? 16.046 13.401 2.865 1.00 95.25 100 ALA A CA 1
ATOM 744 C C . ALA A 1 100 ? 15.975 12.417 4.044 1.00 95.25 100 ALA A C 1
ATOM 746 O O . ALA A 1 100 ? 16.563 11.337 3.959 1.00 95.25 100 ALA A O 1
ATOM 747 N N . ILE A 1 101 ? 15.192 12.738 5.083 1.00 96.31 101 ILE A N 1
ATOM 748 C CA . ILE A 1 101 ? 14.955 11.853 6.236 1.00 96.31 101 ILE A CA 1
ATOM 749 C C . ILE A 1 101 ? 14.320 10.537 5.776 1.00 96.31 101 ILE A C 1
ATOM 751 O O . ILE A 1 101 ? 14.846 9.465 6.071 1.00 96.31 101 ILE A O 1
ATOM 755 N N . MET A 1 102 ? 13.242 10.601 4.990 1.00 95.12 102 MET A N 1
ATOM 756 C CA . MET A 1 102 ? 12.537 9.400 4.528 1.00 95.12 102 MET A CA 1
ATOM 757 C C . MET A 1 102 ? 13.399 8.511 3.623 1.00 95.12 102 MET A C 1
ATOM 759 O O . MET A 1 102 ? 13.227 7.295 3.611 1.00 95.12 102 MET A O 1
ATOM 763 N N . SER A 1 103 ? 14.376 9.080 2.908 1.00 94.12 103 SER A N 1
ATOM 764 C CA . SER A 1 103 ? 15.300 8.306 2.069 1.00 94.12 103 SER A CA 1
ATOM 765 C C . SER A 1 103 ? 16.255 7.393 2.851 1.00 94.12 103 SER A C 1
ATOM 767 O O . SER A 1 103 ? 16.914 6.545 2.243 1.00 94.12 103 SER A O 1
ATOM 769 N N . ALA A 1 104 ? 16.342 7.559 4.177 1.00 96.12 104 ALA A N 1
ATOM 770 C CA . ALA A 1 104 ? 17.161 6.727 5.052 1.00 96.12 104 ALA A CA 1
ATOM 771 C C . ALA A 1 104 ? 16.571 5.326 5.284 1.00 96.12 104 ALA A C 1
ATOM 773 O O . ALA A 1 104 ? 17.309 4.431 5.694 1.00 96.12 104 ALA A O 1
ATOM 774 N N . PHE A 1 105 ? 15.280 5.121 5.009 1.00 95.25 105 PHE A N 1
ATOM 775 C CA . PHE A 1 105 ? 14.626 3.825 5.157 1.00 95.25 105 PHE A CA 1
ATOM 776 C C . PHE A 1 105 ? 14.595 3.082 3.809 1.00 95.25 105 PHE A C 1
ATOM 778 O O . PHE A 1 105 ? 13.868 3.498 2.902 1.00 95.25 105 PHE A O 1
ATOM 785 N N . PRO A 1 106 ? 15.386 2.007 3.622 1.00 95.19 106 PRO A N 1
ATOM 786 C CA . PRO A 1 106 ? 15.296 1.196 2.414 1.00 95.19 106 PRO A CA 1
ATOM 787 C C . PRO A 1 106 ? 13.943 0.479 2.361 1.00 95.19 106 PRO A C 1
ATOM 789 O O . PRO A 1 106 ? 13.427 0.026 3.380 1.00 95.19 106 PRO A O 1
ATOM 792 N N . SER A 1 107 ? 13.385 0.337 1.162 1.00 96.56 107 SER A N 1
ATOM 793 C CA . SER A 1 107 ? 12.097 -0.333 0.952 1.00 96.56 107 SER A CA 1
ATOM 794 C C . SER A 1 107 ? 12.167 -1.314 -0.210 1.00 96.56 107 SER A C 1
ATOM 796 O O . SER A 1 107 ? 12.972 -1.152 -1.131 1.00 96.56 107 SER A O 1
ATOM 798 N N . GLY A 1 108 ? 11.317 -2.339 -0.161 1.00 97.25 108 GLY A N 1
ATOM 799 C CA . GLY A 1 108 ? 10.955 -3.077 -1.364 1.00 97.25 108 GLY A CA 1
ATOM 800 C C . GLY A 1 108 ? 10.071 -2.214 -2.266 1.00 97.25 108 GLY A C 1
ATOM 801 O O . GLY A 1 108 ? 9.403 -1.289 -1.798 1.00 97.25 108 GLY A O 1
ATOM 802 N N . VAL A 1 109 ? 10.055 -2.521 -3.558 1.00 98.44 109 VAL A N 1
ATOM 803 C CA . VAL A 1 109 ? 9.231 -1.805 -4.539 1.00 98.44 109 VAL A CA 1
ATOM 804 C C . VAL A 1 109 ? 8.047 -2.663 -4.959 1.00 98.44 109 VAL A C 1
ATOM 806 O O . VAL A 1 109 ? 8.202 -3.846 -5.272 1.00 98.44 109 VAL A O 1
ATOM 809 N N . THR A 1 110 ? 6.862 -2.058 -5.005 1.00 98.81 110 THR A N 1
ATOM 810 C CA . THR A 1 110 ? 5.643 -2.723 -5.470 1.00 98.81 110 THR A CA 1
ATOM 811 C C . THR A 1 110 ? 4.951 -1.935 -6.571 1.00 98.81 110 THR A C 1
ATOM 813 O O . THR A 1 110 ? 5.156 -0.728 -6.704 1.00 98.81 110 THR A O 1
ATOM 816 N N . VAL A 1 111 ? 4.100 -2.612 -7.342 1.00 98.75 111 VAL A N 1
ATOM 817 C CA . VAL A 1 111 ? 3.093 -1.968 -8.193 1.00 98.75 111 VAL A CA 1
ATOM 818 C C . VAL A 1 111 ? 1.710 -2.364 -7.687 1.00 98.75 111 VAL A C 1
ATOM 820 O O . VAL A 1 111 ? 1.342 -3.540 -7.691 1.00 98.75 111 VAL A O 1
ATOM 823 N N . VAL A 1 112 ? 0.930 -1.384 -7.244 1.00 98.75 112 VAL A N 1
ATOM 824 C CA . VAL A 1 112 ? -0.484 -1.588 -6.919 1.00 98.75 112 VAL A CA 1
ATOM 825 C C . VAL A 1 112 ? -1.264 -1.522 -8.219 1.00 98.75 112 VAL A C 1
ATOM 827 O O . VAL A 1 112 ? -1.072 -0.588 -8.992 1.00 98.75 112 VAL A O 1
ATOM 830 N N . THR A 1 113 ? -2.121 -2.503 -8.470 1.00 98.75 113 THR A N 1
ATOM 831 C CA . THR A 1 113 ? -2.904 -2.606 -9.708 1.00 98.75 113 THR A CA 1
ATOM 832 C C . THR A 1 113 ? -4.361 -2.927 -9.420 1.00 98.75 113 THR A C 1
ATOM 834 O O . THR A 1 113 ? -4.681 -3.541 -8.403 1.00 98.75 113 THR A O 1
ATOM 837 N N . THR A 1 114 ? -5.243 -2.496 -10.309 1.00 98.69 114 THR A N 1
ATOM 838 C CA . THR A 1 114 ? -6.690 -2.700 -10.230 1.00 98.69 114 THR A CA 1
ATOM 839 C C . THR A 1 114 ? -7.312 -2.510 -11.622 1.00 98.69 114 THR A C 1
ATOM 841 O O . THR A 1 114 ? -6.582 -2.328 -12.600 1.00 98.69 114 THR A O 1
ATOM 844 N N . LEU A 1 115 ? -8.636 -2.562 -11.725 1.00 98.06 115 LEU A N 1
ATOM 845 C CA . LEU A 1 115 ? -9.402 -2.242 -12.927 1.00 98.06 115 LEU A CA 1
ATOM 846 C C . LEU A 1 115 ? -10.256 -0.996 -12.674 1.00 98.06 115 LEU A C 1
ATOM 848 O O . LEU A 1 115 ? -10.758 -0.806 -11.567 1.00 98.06 115 LEU A O 1
ATOM 852 N N . ASP A 1 116 ? -10.411 -0.156 -13.694 1.00 96.56 116 ASP A N 1
ATOM 853 C CA . ASP A 1 116 ? -11.410 0.913 -13.676 1.00 96.56 116 ASP A CA 1
ATOM 854 C C . ASP A 1 116 ? -12.816 0.402 -14.042 1.00 96.56 116 ASP A C 1
ATOM 856 O O . ASP A 1 116 ? -13.040 -0.792 -14.259 1.00 96.56 116 ASP A O 1
ATOM 860 N N . ASP A 1 117 ? -13.769 1.327 -14.103 1.00 95.00 117 ASP A N 1
ATOM 861 C CA . ASP A 1 117 ? -15.176 1.093 -14.437 1.00 95.00 117 ASP A CA 1
ATOM 862 C C . ASP A 1 117 ? -15.427 0.618 -15.869 1.00 95.00 117 ASP A C 1
ATOM 864 O O . ASP A 1 117 ? -16.491 0.079 -16.171 1.00 95.00 117 ASP A O 1
ATOM 868 N N . THR A 1 118 ? -14.427 0.739 -16.737 1.00 96.00 118 THR A N 1
ATOM 869 C CA . THR A 1 118 ? -14.452 0.216 -18.106 1.00 96.00 118 THR A CA 1
ATOM 870 C C . THR A 1 118 ? -13.729 -1.128 -18.239 1.00 96.00 118 THR A C 1
ATOM 872 O O . THR A 1 118 ? -13.609 -1.666 -19.342 1.00 96.00 118 THR A O 1
ATOM 875 N N . GLY A 1 119 ? -13.232 -1.682 -17.128 1.00 95.12 119 GLY A N 1
ATOM 876 C CA . GLY A 1 119 ? -12.430 -2.903 -17.108 1.00 95.12 119 GLY A CA 1
ATOM 877 C C . GLY A 1 119 ? -10.995 -2.703 -17.604 1.00 95.12 119 GLY A C 1
ATOM 878 O O . GLY A 1 119 ? -10.301 -3.686 -17.866 1.00 95.12 119 GLY A O 1
ATOM 879 N N . GLN A 1 120 ? -10.529 -1.458 -17.747 1.00 95.44 120 GLN A N 1
ATOM 880 C CA . GLN A 1 120 ? -9.159 -1.169 -18.159 1.00 95.44 120 GLN A CA 1
ATOM 881 C C . GLN A 1 120 ? -8.214 -1.203 -16.954 1.00 95.44 120 GLN A C 1
ATOM 883 O O . GLN A 1 120 ? -8.554 -0.712 -15.872 1.00 95.44 120 GLN A O 1
ATOM 888 N N . PRO A 1 121 ? -6.998 -1.748 -17.116 1.00 97.00 121 PRO A N 1
ATOM 889 C CA . PRO A 1 121 ? -6.069 -1.867 -16.011 1.00 97.00 121 PRO A CA 1
ATOM 890 C C . PRO A 1 121 ? -5.531 -0.495 -15.582 1.00 97.00 121 PRO A C 1
ATOM 892 O O . PRO A 1 121 ? -5.137 0.348 -16.393 1.00 97.00 121 PRO A O 1
AT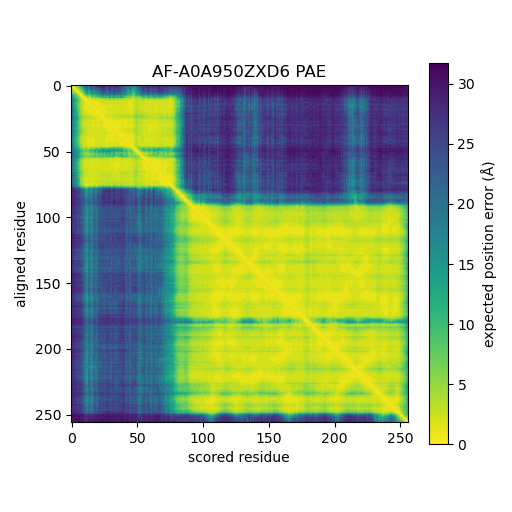OM 895 N N . LYS A 1 122 ? -5.473 -0.278 -14.268 1.00 97.31 122 LYS A N 1
ATOM 896 C CA . LYS A 1 122 ? -4.812 0.867 -13.628 1.00 97.31 122 LYS A CA 1
ATOM 897 C C . LYS A 1 122 ? -3.746 0.373 -12.678 1.00 97.31 122 LYS A C 1
ATOM 899 O O . LYS A 1 122 ? -3.865 -0.704 -12.100 1.00 97.31 122 LYS A O 1
ATOM 904 N N . GLY A 1 123 ? -2.691 1.161 -12.518 1.00 97.50 123 GLY A N 1
ATOM 905 C CA . GLY A 1 123 ? -1.634 0.822 -11.586 1.00 97.50 123 GLY A CA 1
ATOM 906 C C . GLY A 1 123 ? -0.730 1.991 -11.241 1.00 97.50 123 GLY A C 1
ATOM 907 O O . GLY A 1 123 ? -0.721 3.009 -11.936 1.00 97.50 123 GLY A O 1
ATOM 908 N N . LEU A 1 124 ? -0.008 1.852 -10.136 1.00 98.19 124 LEU A N 1
ATOM 909 C CA . LEU A 1 124 ? 0.975 2.819 -9.659 1.00 98.19 124 LEU A CA 1
ATOM 910 C C . LEU A 1 124 ? 2.113 2.108 -8.931 1.00 98.19 124 LEU A C 1
ATOM 912 O O . LEU A 1 124 ? 1.891 1.097 -8.264 1.00 98.19 124 LEU A O 1
ATOM 916 N N . THR A 1 125 ? 3.314 2.667 -9.011 1.00 98.56 125 THR A N 1
ATOM 917 C CA . THR A 1 125 ? 4.441 2.227 -8.181 1.00 98.56 125 THR A CA 1
ATOM 918 C C . THR A 1 125 ? 4.267 2.733 -6.757 1.00 98.56 125 THR A C 1
ATOM 920 O O . THR A 1 125 ? 4.049 3.925 -6.546 1.00 98.56 125 THR A O 1
ATOM 923 N N . CYS A 1 126 ? 4.393 1.840 -5.777 1.00 98.00 126 CYS A N 1
ATOM 924 C CA . CYS A 1 126 ? 4.271 2.153 -4.360 1.00 98.00 126 CYS A CA 1
ATOM 925 C C . CYS A 1 126 ? 5.427 1.535 -3.563 1.00 98.00 126 CYS A C 1
ATOM 927 O O . CYS A 1 126 ? 5.707 0.338 -3.663 1.00 98.00 126 CYS A O 1
ATOM 929 N N . THR A 1 127 ? 6.072 2.353 -2.736 1.00 97.75 127 THR A N 1
ATOM 930 C CA . THR A 1 127 ? 7.015 1.914 -1.692 1.00 97.75 127 THR A CA 1
ATOM 931 C C . THR A 1 127 ? 6.449 2.111 -0.284 1.00 97.75 127 THR A C 1
ATOM 933 O O . THR A 1 127 ? 6.963 1.542 0.675 1.00 97.75 127 THR A O 1
ATOM 936 N N . ALA A 1 128 ? 5.373 2.891 -0.150 1.00 97.38 128 ALA A N 1
ATOM 937 C CA . ALA A 1 128 ? 4.668 3.139 1.102 1.00 97.38 128 ALA A CA 1
ATOM 938 C C . ALA A 1 128 ? 3.642 2.026 1.367 1.00 97.38 128 ALA A C 1
ATOM 940 O O . ALA A 1 128 ? 2.433 2.229 1.269 1.00 97.38 128 ALA A O 1
ATOM 941 N N . ILE A 1 129 ? 4.158 0.835 1.662 1.00 97.38 129 ILE A N 1
ATOM 942 C CA . ILE A 1 129 ? 3.392 -0.380 1.940 1.00 97.38 129 ILE A CA 1
ATOM 943 C C . ILE A 1 129 ? 3.919 -1.056 3.205 1.00 97.38 129 ILE A C 1
ATOM 945 O O . ILE A 1 129 ? 5.131 -1.111 3.424 1.00 97.38 129 ILE A O 1
ATOM 949 N N . CYS A 1 130 ? 3.028 -1.620 4.020 1.00 96.06 130 CYS A N 1
ATOM 950 C CA . CYS A 1 130 ? 3.424 -2.501 5.115 1.00 96.06 130 CYS A CA 1
ATOM 951 C C . CYS A 1 130 ? 2.371 -3.574 5.421 1.00 96.06 130 CYS A C 1
ATOM 953 O O . CYS A 1 130 ? 1.184 -3.424 5.122 1.00 96.06 130 CYS A O 1
ATOM 955 N N . SER A 1 131 ? 2.818 -4.673 6.034 1.00 97.19 131 SER A N 1
ATOM 956 C CA . SER A 1 131 ? 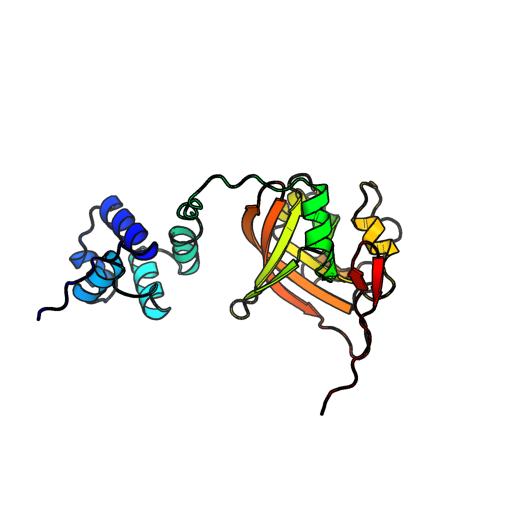1.925 -5.606 6.724 1.00 97.19 131 SER A CA 1
ATOM 957 C C . SER A 1 131 ? 1.305 -4.910 7.934 1.00 97.19 131 SER A C 1
ATOM 959 O O . SER A 1 131 ? 2.028 -4.264 8.695 1.00 97.19 131 SER A O 1
ATOM 961 N N . LEU A 1 132 ? 0.002 -5.084 8.138 1.00 94.69 132 LEU A N 1
ATOM 962 C CA . LEU A 1 132 ? -0.738 -4.448 9.227 1.00 94.69 132 LEU A CA 1
ATOM 963 C C . LEU A 1 132 ? -1.187 -5.452 10.295 1.00 94.69 132 LEU A C 1
ATOM 965 O O . LEU A 1 132 ? -1.006 -5.197 11.480 1.00 94.69 132 LEU A O 1
ATOM 969 N N . SER A 1 133 ? -1.762 -6.586 9.891 1.00 91.69 133 SER A N 1
ATOM 970 C CA . SER A 1 133 ? -2.244 -7.619 10.817 1.00 91.69 133 SER A CA 1
ATOM 971 C C . SER A 1 133 ? -2.083 -9.015 10.225 1.00 91.69 133 SER A C 1
ATOM 973 O O . SER A 1 133 ? -2.130 -9.187 9.007 1.00 91.69 133 SER A O 1
ATOM 975 N N . ALA A 1 134 ? -1.890 -10.007 11.094 1.00 90.31 134 ALA A N 1
ATOM 976 C CA . ALA A 1 134 ? -1.879 -11.420 10.722 1.00 90.31 134 ALA A CA 1
ATOM 977 C C . ALA A 1 134 ? -3.269 -12.068 10.845 1.00 90.31 134 ALA A C 1
ATOM 979 O O . ALA A 1 134 ? -3.595 -12.947 10.052 1.00 90.31 134 ALA A O 1
ATOM 980 N N . ASP A 1 135 ? -4.087 -11.621 11.804 1.00 86.56 135 ASP A N 1
ATOM 981 C CA . ASP A 1 135 ? -5.451 -12.108 12.016 1.00 86.56 135 ASP A CA 1
ATOM 982 C C . ASP A 1 135 ? -6.403 -10.930 12.320 1.00 86.56 135 ASP A C 1
ATOM 984 O O . ASP A 1 135 ? -6.314 -10.335 13.399 1.00 86.56 135 ASP A O 1
ATOM 988 N N . PRO A 1 136 ? -7.261 -10.517 11.365 1.00 92.00 136 PRO A N 1
ATOM 989 C CA . PRO A 1 136 ? -7.299 -10.987 9.975 1.00 92.00 136 PRO A CA 1
ATOM 990 C C . PRO A 1 136 ? -6.036 -10.563 9.186 1.00 92.00 136 PRO A C 1
ATOM 992 O O . PRO A 1 136 ? -5.362 -9.614 9.592 1.00 92.00 136 PRO A O 1
ATOM 995 N N . PRO A 1 137 ? -5.709 -11.208 8.046 1.00 90.75 137 PRO A N 1
ATOM 996 C CA . PRO A 1 137 ? -4.530 -10.874 7.244 1.00 90.75 137 PRO A CA 1
ATOM 997 C C . PRO A 1 137 ? -4.718 -9.534 6.519 1.00 90.75 137 PRO A C 1
ATOM 999 O O . PRO A 1 137 ? -5.394 -9.453 5.490 1.00 90.75 137 PRO A O 1
ATOM 1002 N N . LEU A 1 138 ? -4.126 -8.471 7.062 1.00 95.81 138 LEU A N 1
ATOM 1003 C CA . LEU A 1 138 ? -4.250 -7.102 6.564 1.00 95.81 138 LEU A CA 1
ATOM 1004 C C . LEU A 1 138 ? -2.894 -6.537 6.135 1.00 95.81 138 LEU A C 1
ATOM 1006 O O . LEU A 1 138 ? -1.876 -6.736 6.802 1.00 95.81 138 LEU A O 1
ATOM 1010 N N . LEU A 1 139 ? -2.911 -5.740 5.071 1.00 98.56 139 LEU A N 1
ATOM 1011 C CA . LEU A 1 139 ? -1.833 -4.836 4.674 1.00 98.56 139 LEU A CA 1
ATOM 1012 C C . LEU A 1 139 ? -2.387 -3.429 4.448 1.00 98.56 139 LEU A C 1
ATOM 1014 O O . LEU A 1 139 ? -3.601 -3.247 4.333 1.00 98.56 139 LEU A O 1
ATOM 1018 N N . LEU A 1 140 ? -1.505 -2.438 4.361 1.00 98.44 140 LEU A N 1
ATOM 1019 C CA . LEU A 1 140 ? -1.875 -1.092 3.929 1.00 98.44 140 LEU A CA 1
ATOM 1020 C C . LEU A 1 140 ? -0.971 -0.584 2.813 1.00 98.44 140 LEU A C 1
ATOM 1022 O O . LEU A 1 140 ? 0.190 -0.980 2.725 1.00 98.44 140 LEU A O 1
ATOM 1026 N N . VAL A 1 141 ? -1.509 0.312 1.991 1.00 98.56 141 VAL A N 1
ATOM 1027 C CA . VAL A 1 141 ? -0.781 1.077 0.974 1.00 98.56 141 VAL A CA 1
ATOM 1028 C C . VAL A 1 141 ? -1.163 2.551 1.078 1.00 98.56 141 VAL A C 1
ATOM 1030 O O . VAL A 1 141 ? -2.334 2.877 1.269 1.00 98.56 141 VAL A O 1
ATOM 1033 N N . CYS A 1 142 ? -0.192 3.451 0.944 1.00 98.38 142 CYS A N 1
ATOM 1034 C CA . CYS A 1 142 ? -0.455 4.888 0.886 1.00 98.38 142 CYS A CA 1
ATOM 1035 C C . CYS A 1 142 ? -0.456 5.355 -0.572 1.00 98.38 142 CYS A C 1
ATOM 1037 O O . CYS A 1 142 ? 0.518 5.143 -1.300 1.00 98.38 142 CYS A O 1
ATOM 1039 N N . ILE A 1 143 ? -1.539 6.003 -0.997 1.00 98.06 143 ILE A N 1
ATOM 1040 C CA . ILE A 1 143 ? -1.755 6.423 -2.386 1.00 98.06 143 ILE A CA 1
ATOM 1041 C C . ILE A 1 143 ? -2.015 7.929 -2.433 1.00 98.06 143 ILE A C 1
ATOM 1043 O O . ILE A 1 143 ? -2.797 8.446 -1.640 1.00 98.06 143 ILE A O 1
ATOM 1047 N N . ASP A 1 144 ? -1.367 8.637 -3.361 1.00 96.56 144 ASP A N 1
ATOM 1048 C CA . ASP A 1 144 ? -1.622 10.063 -3.608 1.00 96.56 144 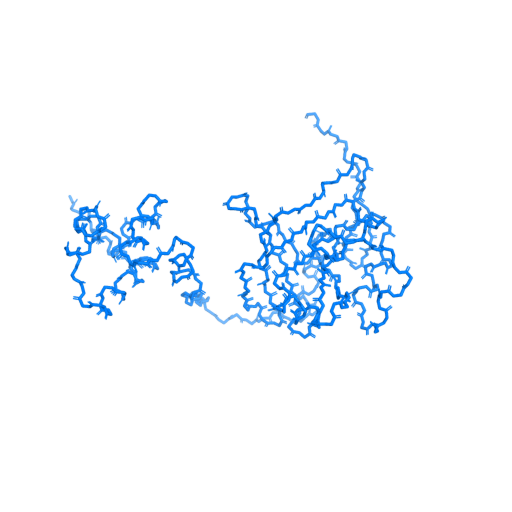ASP A CA 1
ATOM 1049 C C . ASP A 1 144 ? -3.112 10.285 -3.925 1.00 96.56 144 ASP A C 1
ATOM 1051 O O . ASP A 1 144 ? -3.682 9.590 -4.775 1.00 96.56 144 ASP A O 1
ATOM 1055 N N . ARG A 1 145 ? -3.743 11.271 -3.272 1.00 95.38 145 ARG A N 1
ATOM 1056 C CA . ARG A 1 145 ? -5.176 11.590 -3.438 1.00 95.38 145 ARG A CA 1
ATOM 1057 C C . ARG A 1 145 ? -5.579 11.919 -4.877 1.00 95.38 145 ARG A C 1
ATOM 1059 O O . ARG A 1 145 ? -6.759 11.868 -5.197 1.00 95.38 145 ARG A O 1
ATOM 1066 N N . ARG A 1 146 ? -4.625 12.301 -5.726 1.00 93.31 146 ARG A N 1
ATOM 1067 C CA . ARG A 1 146 ? -4.824 12.684 -7.132 1.00 93.31 146 ARG A CA 1
ATOM 1068 C C . ARG A 1 146 ? -4.567 11.530 -8.101 1.00 93.31 146 ARG A C 1
ATOM 1070 O O . ARG A 1 146 ? -4.590 11.735 -9.314 1.00 93.31 146 ARG A O 1
ATOM 1077 N N . SER A 1 147 ? -4.237 10.344 -7.594 1.00 95.38 147 SER A N 1
ATOM 1078 C CA . SER A 1 147 ? -3.965 9.173 -8.419 1.00 95.38 147 SER A CA 1
ATOM 1079 C C . SER A 1 147 ? -5.253 8.637 -9.039 1.00 95.38 147 SER A C 1
ATOM 1081 O O . SER A 1 147 ? -6.149 8.207 -8.323 1.00 95.38 147 SER A O 1
ATOM 1083 N N . SER A 1 148 ? -5.311 8.530 -10.368 1.00 94.62 148 SER A N 1
ATOM 1084 C CA . SER A 1 148 ? -6.434 7.866 -11.053 1.00 94.62 148 SER A CA 1
ATOM 1085 C C . SER A 1 148 ? -6.561 6.376 -10.708 1.00 94.62 148 SER A C 1
ATOM 1087 O O . SER A 1 148 ? -7.621 5.777 -10.865 1.00 94.62 148 SER A O 1
ATOM 1089 N N . THR A 1 149 ? -5.488 5.759 -10.209 1.00 96.62 149 THR A N 1
ATOM 1090 C CA . THR A 1 149 ? -5.523 4.389 -9.687 1.00 96.62 149 THR A CA 1
ATOM 1091 C C . THR A 1 149 ? -6.267 4.319 -8.349 1.00 96.62 149 THR A C 1
ATOM 1093 O O . THR A 1 149 ? -6.852 3.281 -8.062 1.00 96.62 149 THR A O 1
ATOM 1096 N N . LEU A 1 150 ? -6.286 5.394 -7.545 1.00 97.25 150 LEU A N 1
ATOM 1097 C CA . LEU A 1 150 ? -7.100 5.452 -6.324 1.00 97.25 150 LEU A CA 1
ATOM 1098 C C . LEU A 1 150 ? -8.593 5.432 -6.666 1.00 97.25 150 LEU A C 1
ATOM 1100 O O . LEU A 1 150 ? -9.343 4.679 -6.053 1.00 97.25 150 LEU A O 1
ATOM 1104 N N . ASP A 1 151 ? -9.008 6.201 -7.673 1.00 95.94 151 ASP A N 1
ATOM 1105 C CA . ASP A 1 151 ? -10.406 6.236 -8.120 1.00 95.94 151 ASP A CA 1
ATOM 1106 C C . ASP A 1 151 ? -10.860 4.865 -8.643 1.00 95.94 151 ASP A C 1
ATOM 1108 O O . ASP A 1 151 ? -11.915 4.363 -8.257 1.00 95.94 151 ASP A O 1
ATOM 1112 N N . ALA A 1 152 ? -10.017 4.200 -9.438 1.00 97.12 152 ALA A N 1
ATOM 1113 C CA . ALA A 1 152 ? -10.277 2.837 -9.901 1.00 97.12 152 ALA A CA 1
ATOM 1114 C C . ALA A 1 152 ? -10.298 1.807 -8.754 1.00 97.12 152 ALA A C 1
ATOM 1116 O O . ALA A 1 152 ? -11.102 0.875 -8.758 1.00 97.12 152 ALA A O 1
ATOM 1117 N N . LEU A 1 153 ? -9.457 1.983 -7.730 1.00 95.88 153 LEU A N 1
ATOM 1118 C CA . LEU A 1 153 ? -9.455 1.124 -6.544 1.00 95.88 153 LEU A CA 1
ATOM 1119 C C . LEU A 1 153 ? -10.757 1.289 -5.750 1.00 95.88 153 LEU A C 1
ATOM 1121 O O . LEU A 1 153 ? -11.360 0.293 -5.357 1.00 95.88 153 LEU A O 1
ATOM 1125 N N . ARG A 1 154 ? -11.227 2.526 -5.566 1.00 93.50 154 ARG A N 1
ATOM 1126 C CA . ARG A 1 154 ? -12.510 2.822 -4.911 1.00 93.50 154 ARG A CA 1
ATOM 1127 C C . ARG A 1 154 ? -13.693 2.235 -5.666 1.00 93.50 154 ARG A C 1
ATOM 1129 O O . ARG A 1 154 ? -14.591 1.689 -5.033 1.00 93.50 154 ARG A O 1
ATOM 1136 N N . TYR A 1 155 ? -13.671 2.315 -6.995 1.00 94.19 155 TYR A N 1
ATOM 1137 C CA . TYR A 1 155 ? -14.698 1.709 -7.837 1.00 94.19 155 TYR A CA 1
ATOM 1138 C C . TYR A 1 155 ? -14.703 0.177 -7.723 1.00 94.19 155 TYR A C 1
ATOM 1140 O O . TYR A 1 155 ? -15.737 -0.430 -7.456 1.00 94.19 155 TYR A O 1
ATOM 1148 N N . SER A 1 156 ? -13.545 -0.458 -7.909 1.00 95.31 156 SER A N 1
ATOM 1149 C CA . SER A 1 156 ? -13.433 -1.923 -7.941 1.00 95.31 156 SER A CA 1
ATOM 1150 C C . SER A 1 156 ? -13.563 -2.582 -6.565 1.00 95.31 156 SER A C 1
ATOM 1152 O O . SER A 1 156 ? -13.896 -3.766 -6.474 1.00 95.31 156 SER A O 1
ATOM 1154 N N . GLY A 1 157 ? -13.220 -1.864 -5.491 1.00 95.06 157 GLY A N 1
ATOM 1155 C CA . GLY A 1 157 ? -13.108 -2.398 -4.133 1.00 95.06 157 GLY A CA 1
ATOM 1156 C C . GLY A 1 157 ? -12.006 -3.452 -3.965 1.00 95.06 157 GLY A C 1
ATOM 1157 O O . GLY A 1 157 ? -11.909 -4.079 -2.905 1.00 95.06 157 GLY A O 1
ATOM 1158 N N . ARG A 1 158 ? -11.176 -3.687 -4.989 1.00 98.12 158 ARG A N 1
ATOM 1159 C CA . ARG A 1 158 ? -10.146 -4.729 -4.994 1.00 98.12 158 ARG A CA 1
ATOM 1160 C C . ARG A 1 158 ? -8.875 -4.261 -5.684 1.00 98.12 158 ARG A C 1
ATOM 1162 O O . ARG A 1 158 ? -8.891 -3.443 -6.599 1.00 98.12 158 ARG A O 1
ATOM 1169 N N . PHE A 1 159 ? -7.750 -4.815 -5.259 1.00 98.81 159 PHE A N 1
ATOM 1170 C CA . PHE A 1 159 ? -6.459 -4.487 -5.845 1.00 98.81 159 PHE A CA 1
ATOM 1171 C C . PHE A 1 159 ? -5.460 -5.624 -5.669 1.00 98.81 159 PHE A C 1
ATOM 1173 O O . PHE A 1 159 ? -5.621 -6.498 -4.818 1.00 98.81 159 PHE A O 1
ATOM 1180 N N . VAL A 1 160 ? -4.407 -5.597 -6.478 1.00 98.88 160 VAL A N 1
ATOM 1181 C CA . VAL A 1 160 ? -3.269 -6.507 -6.373 1.00 98.88 160 VAL A CA 1
ATOM 1182 C C . VAL A 1 160 ? -2.023 -5.703 -6.050 1.00 98.88 160 VAL A C 1
ATOM 1184 O O . VAL A 1 160 ? -1.686 -4.751 -6.759 1.00 98.88 160 VAL A O 1
ATOM 1187 N N . VAL A 1 161 ? -1.322 -6.113 -4.998 1.00 98.75 161 VAL A N 1
ATOM 1188 C CA . VAL A 1 161 ? 0.037 -5.668 -4.694 1.00 98.75 161 VAL A CA 1
ATOM 1189 C C . VAL A 1 161 ? 1.010 -6.608 -5.397 1.00 98.75 161 VAL A C 1
ATOM 1191 O O . VAL A 1 161 ? 1.112 -7.781 -5.043 1.00 98.75 161 VAL A O 1
ATOM 1194 N N . ASN A 1 162 ? 1.737 -6.088 -6.381 1.00 98.81 162 ASN A N 1
ATOM 1195 C CA . ASN A 1 162 ? 2.743 -6.807 -7.159 1.00 98.81 162 ASN A CA 1
ATOM 1196 C C . ASN A 1 162 ? 4.136 -6.505 -6.588 1.00 98.81 162 ASN A C 1
ATOM 1198 O O . ASN A 1 162 ? 4.630 -5.393 -6.770 1.00 98.81 162 ASN A O 1
ATOM 1202 N N . TYR A 1 163 ? 4.781 -7.457 -5.908 1.00 98.56 163 TYR A N 1
ATOM 1203 C CA . TYR A 1 163 ? 6.120 -7.264 -5.330 1.00 98.56 163 TYR A CA 1
ATOM 1204 C C . TYR A 1 163 ? 7.190 -7.473 -6.403 1.00 98.56 163 TYR A C 1
ATOM 1206 O O . TYR A 1 163 ? 7.365 -8.595 -6.883 1.00 98.56 163 TYR A O 1
ATOM 1214 N N . LEU A 1 164 ? 7.889 -6.404 -6.796 1.00 98.50 164 LEU A N 1
ATOM 1215 C CA . LEU A 1 164 ? 8.759 -6.417 -7.972 1.00 98.50 164 LEU A CA 1
ATOM 1216 C C . LEU A 1 164 ? 10.057 -7.193 -7.746 1.00 98.50 164 LEU A C 1
ATOM 1218 O O . LEU A 1 164 ? 10.734 -7.032 -6.729 1.00 98.50 164 LEU A O 1
ATOM 1222 N N . SER A 1 165 ? 10.427 -7.994 -8.742 1.00 97.75 165 SER A N 1
ATOM 1223 C CA . SER A 1 165 ? 11.701 -8.711 -8.796 1.00 97.75 165 SER A CA 1
ATOM 1224 C C . SER A 1 165 ? 12.871 -7.761 -9.046 1.00 97.75 165 SER A C 1
ATOM 1226 O O . SER A 1 165 ? 12.730 -6.728 -9.708 1.00 97.75 165 SER A O 1
ATOM 1228 N N . ALA A 1 166 ? 14.057 -8.133 -8.566 1.00 97.31 166 ALA A N 1
ATOM 1229 C CA . ALA A 1 166 ? 15.295 -7.405 -8.814 1.00 97.31 166 ALA A CA 1
ATOM 1230 C C . ALA A 1 166 ? 15.497 -7.106 -10.313 1.00 97.31 166 ALA A C 1
ATOM 1232 O O . ALA A 1 166 ? 15.138 -7.892 -11.191 1.00 97.31 166 ALA A O 1
ATOM 1233 N N . GLY A 1 167 ? 16.057 -5.931 -10.611 1.00 97.06 167 GLY A N 1
ATOM 1234 C CA . GLY A 1 167 ? 16.268 -5.465 -11.985 1.00 97.06 167 GLY A CA 1
ATOM 1235 C C . GLY A 1 167 ? 15.030 -4.873 -12.674 1.00 97.06 167 GLY A C 1
ATOM 1236 O O . GLY A 1 167 ? 15.136 -4.432 -13.812 1.00 97.06 167 GLY A O 1
ATOM 1237 N N . ARG A 1 168 ? 13.862 -4.798 -12.018 1.00 97.69 168 ARG A N 1
ATOM 1238 C CA . ARG A 1 168 ? 12.639 -4.178 -12.576 1.00 97.69 168 ARG A CA 1
ATOM 1239 C C . ARG A 1 168 ? 12.505 -2.675 -12.296 1.00 97.69 168 ARG A C 1
ATOM 1241 O O . ARG A 1 168 ? 11.402 -2.156 -12.144 1.00 97.69 168 ARG A O 1
ATOM 1248 N N . GLY A 1 169 ? 13.632 -1.961 -12.262 1.00 97.56 169 GLY A N 1
ATOM 1249 C CA . GLY A 1 169 ? 13.664 -0.508 -12.056 1.00 97.56 169 GLY A CA 1
ATOM 1250 C C . GLY A 1 169 ? 12.938 0.277 -13.154 1.00 97.56 169 GLY A C 1
ATOM 1251 O O . GLY A 1 169 ? 12.222 1.228 -12.857 1.00 97.56 169 GLY A O 1
ATOM 1252 N N . GLU A 1 170 ? 13.045 -0.153 -14.413 1.00 96.38 170 GLU A N 1
ATOM 1253 C CA . GLU A 1 170 ? 12.332 0.479 -15.535 1.00 96.38 170 GLU A CA 1
ATOM 1254 C C . GLU A 1 170 ? 10.812 0.344 -15.404 1.00 96.38 170 GLU A C 1
ATOM 1256 O O . GLU A 1 170 ? 10.088 1.319 -15.586 1.00 96.38 170 GLU A O 1
ATOM 1261 N N . LEU A 1 171 ? 10.327 -0.834 -14.999 1.00 97.31 171 LEU A N 1
ATOM 1262 C CA . LEU A 1 171 ? 8.906 -1.065 -14.739 1.00 97.31 171 LEU A CA 1
ATOM 1263 C C . LEU A 1 171 ? 8.401 -0.194 -13.581 1.00 97.31 171 LEU A C 1
ATOM 1265 O O . LEU A 1 171 ? 7.346 0.432 -13.685 1.00 97.31 171 LEU A O 1
ATOM 1269 N N . SER A 1 172 ? 9.183 -0.108 -12.504 1.00 98.00 172 SER A N 1
ATOM 1270 C CA . SER A 1 172 ? 8.918 0.803 -11.389 1.00 98.00 172 SER A CA 1
ATOM 1271 C C . SER A 1 172 ? 8.822 2.261 -11.862 1.00 98.00 172 SER A C 1
ATOM 1273 O O . SER A 1 172 ? 7.863 2.959 -11.532 1.00 98.00 172 SER A O 1
ATOM 1275 N N . ASN A 1 173 ? 9.756 2.727 -12.695 1.00 97.12 173 ASN A N 1
ATOM 1276 C CA . ASN A 1 173 ? 9.719 4.086 -13.243 1.00 97.12 173 ASN A CA 1
ATOM 1277 C C . ASN A 1 173 ? 8.493 4.316 -14.134 1.00 97.12 173 ASN A C 1
ATOM 1279 O O . ASN A 1 173 ? 7.846 5.359 -14.032 1.00 97.12 173 ASN A O 1
ATOM 1283 N N . ARG A 1 174 ? 8.133 3.328 -14.959 1.00 96.06 174 ARG A N 1
ATOM 1284 C CA . ARG A 1 174 ? 6.955 3.378 -15.827 1.00 96.06 174 ARG A CA 1
ATOM 1285 C C . ARG A 1 174 ? 5.684 3.626 -15.020 1.00 96.06 174 ARG A C 1
ATOM 1287 O O . ARG A 1 174 ? 4.960 4.580 -15.299 1.00 96.06 174 ARG A O 1
ATOM 1294 N N . PHE A 1 175 ? 5.457 2.838 -13.970 1.00 97.38 175 PHE A N 1
ATOM 1295 C CA . PHE A 1 175 ? 4.286 2.975 -13.097 1.00 97.38 175 PHE A CA 1
ATOM 1296 C C . PHE A 1 175 ? 4.361 4.148 -12.103 1.00 97.38 175 PHE A C 1
ATOM 1298 O O . PHE A 1 175 ? 3.336 4.515 -11.528 1.00 97.38 175 PHE A O 1
ATOM 1305 N N . ALA A 1 176 ? 5.528 4.774 -11.926 1.00 95.62 176 ALA A N 1
ATOM 1306 C CA . ALA A 1 176 ? 5.683 6.032 -11.187 1.00 95.62 176 ALA A CA 1
ATOM 1307 C C . ALA A 1 176 ? 5.452 7.281 -12.064 1.00 95.62 176 ALA A C 1
ATOM 1309 O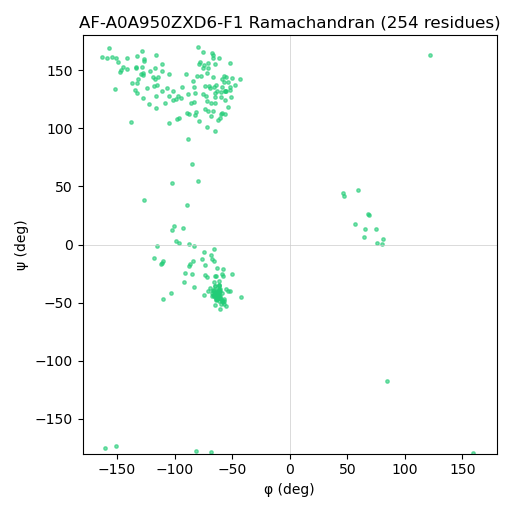 O . ALA A 1 176 ? 5.255 8.381 -11.547 1.00 95.62 176 ALA A O 1
ATOM 1310 N N . SER A 1 177 ? 5.491 7.130 -13.391 1.00 92.31 177 SER A N 1
ATOM 1311 C CA . SER A 1 177 ? 5.332 8.230 -14.343 1.00 92.31 177 SER A CA 1
ATOM 1312 C C . SER A 1 177 ? 3.864 8.638 -14.550 1.00 92.31 177 SER A C 1
ATOM 1314 O O . SER A 1 177 ? 2.926 7.939 -14.152 1.00 92.31 177 SER A O 1
ATOM 1316 N N . ARG A 1 178 ? 3.663 9.771 -15.238 1.00 85.50 178 ARG A N 1
ATOM 1317 C CA . ARG A 1 178 ? 2.348 10.244 -15.714 1.00 85.50 178 ARG A CA 1
ATOM 1318 C C . ARG A 1 178 ? 2.037 9.795 -17.147 1.00 85.50 178 ARG A C 1
ATOM 1320 O O . ARG A 1 178 ? 1.156 10.370 -17.778 1.00 85.50 178 ARG A O 1
ATOM 1327 N N . GLU A 1 179 ? 2.786 8.832 -17.677 1.00 83.94 179 GLU A N 1
ATOM 1328 C CA . GLU A 1 179 ? 2.593 8.334 -19.036 1.00 83.94 179 GLU A CA 1
ATOM 1329 C C . GLU A 1 179 ? 1.169 7.756 -19.195 1.00 83.94 179 GLU A C 1
ATOM 1331 O O . GLU A 1 179 ? 0.723 6.986 -18.338 1.00 83.94 179 GLU A O 1
ATOM 1336 N N . PRO A 1 180 ? 0.418 8.123 -20.250 1.00 75.94 180 PRO A N 1
ATOM 1337 C CA . PRO A 1 180 ? -0.921 7.576 -20.474 1.00 75.94 180 PRO A CA 1
ATOM 1338 C C . PRO A 1 180 ? -0.893 6.071 -20.761 1.00 75.94 180 PRO A C 1
ATOM 1340 O O . PRO A 1 180 ? -1.758 5.333 -20.293 1.00 75.94 180 PRO A O 1
ATOM 1343 N N . ASP A 1 181 ? 0.136 5.606 -21.473 1.00 82.69 181 ASP A N 1
ATOM 1344 C CA . ASP A 1 181 ? 0.247 4.236 -21.968 1.00 82.69 181 ASP A CA 1
ATOM 1345 C C . ASP A 1 181 ? 1.197 3.364 -21.125 1.00 82.69 181 ASP A C 1
ATOM 1347 O O . ASP A 1 181 ? 2.136 2.725 -21.602 1.00 82.69 181 ASP A O 1
ATOM 1351 N N . ARG A 1 182 ? 0.959 3.321 -19.809 1.00 91.75 182 ARG A N 1
ATOM 1352 C CA . ARG A 1 182 ? 1.751 2.496 -18.870 1.00 91.75 182 ARG A CA 1
ATOM 1353 C C . ARG A 1 182 ? 1.561 0.987 -19.053 1.00 91.75 182 ARG A C 1
ATOM 1355 O O . ARG A 1 182 ? 2.301 0.211 -18.455 1.00 91.75 182 ARG A O 1
ATOM 1362 N N . TRP A 1 183 ? 0.600 0.575 -19.877 1.00 94.75 183 TRP A N 1
ATOM 1363 C CA . TRP A 1 183 ?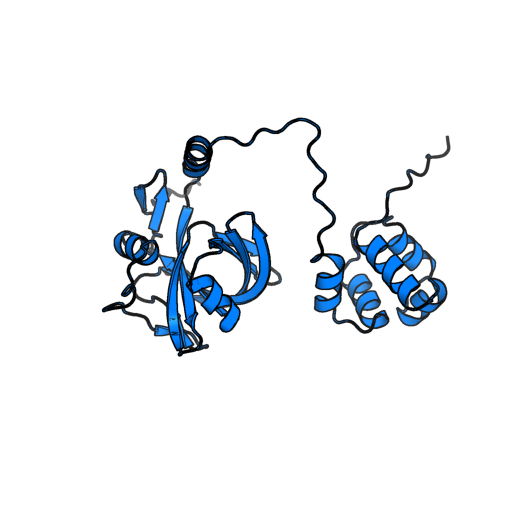 0.205 -0.823 -20.042 1.00 94.75 183 TRP A CA 1
ATOM 1364 C C . TRP A 1 183 ? 0.551 -1.417 -21.410 1.00 94.75 183 TRP A C 1
ATOM 1366 O O . TRP A 1 183 ? 0.604 -2.644 -21.512 1.00 94.75 183 TRP A O 1
ATOM 1376 N N . ALA A 1 184 ? 0.856 -0.613 -22.438 1.00 91.75 184 ALA A N 1
ATOM 1377 C CA . ALA A 1 184 ? 1.299 -1.145 -23.726 1.00 91.75 184 ALA A CA 1
ATOM 1378 C C . ALA A 1 184 ? 2.460 -2.131 -23.590 1.00 91.75 184 ALA A C 1
ATOM 1380 O O . ALA A 1 184 ? 3.438 -1.889 -22.875 1.00 91.75 184 ALA A O 1
ATOM 1381 N N . ASN A 1 185 ? 2.362 -3.245 -24.310 1.00 89.69 185 ASN A N 1
ATOM 1382 C CA . ASN A 1 185 ? 3.386 -4.289 -24.360 1.00 89.69 185 ASN A CA 1
ATOM 1383 C C . ASN A 1 185 ? 3.768 -4.878 -22.986 1.00 89.69 185 ASN A C 1
ATOM 1385 O O . ASN A 1 185 ? 4.820 -5.503 -22.861 1.00 89.69 185 ASN A O 1
ATOM 1389 N N . LEU A 1 186 ? 2.938 -4.697 -21.950 1.00 94.75 186 LEU A N 1
ATOM 1390 C CA . LEU A 1 186 ? 3.178 -5.272 -20.631 1.00 94.75 186 LEU A CA 1
ATOM 1391 C C . LEU A 1 186 ? 2.454 -6.612 -20.487 1.00 94.75 186 LEU A C 1
ATOM 1393 O O . LEU A 1 186 ? 1.241 -6.710 -20.669 1.00 94.75 186 LEU A O 1
ATOM 1397 N N . ALA A 1 187 ? 3.197 -7.652 -20.116 1.00 94.31 187 ALA A N 1
ATOM 1398 C CA . ALA A 1 187 ? 2.630 -8.970 -19.879 1.00 94.31 187 ALA A CA 1
ATOM 1399 C C . ALA A 1 187 ? 2.019 -9.055 -18.473 1.00 94.31 187 ALA A C 1
ATOM 1401 O O . ALA A 1 187 ? 2.732 -9.080 -17.471 1.00 94.31 187 ALA A O 1
ATOM 1402 N N . TRP A 1 188 ? 0.701 -9.204 -18.398 1.00 97.44 188 TRP A N 1
ATOM 1403 C CA . TRP A 1 188 ? -0.013 -9.471 -17.151 1.00 97.44 188 TRP A CA 1
ATOM 1404 C C . TRP A 1 188 ? -1.009 -10.620 -17.332 1.00 97.44 188 TRP A C 1
ATOM 1406 O O . TRP A 1 188 ? -1.316 -11.026 -18.453 1.00 97.44 188 TRP A O 1
ATOM 1416 N N . ARG A 1 189 ? -1.452 -11.206 -16.221 1.00 97.50 189 ARG A N 1
ATOM 1417 C CA . ARG A 1 189 ? -2.479 -12.253 -16.181 1.00 97.50 189 ARG A CA 1
ATOM 1418 C C . ARG A 1 189 ? -3.574 -11.855 -15.198 1.00 97.50 189 ARG A C 1
ATOM 1420 O O . ARG A 1 189 ? -3.248 -11.216 -14.200 1.00 97.50 189 ARG A O 1
ATOM 1427 N N . PRO A 1 190 ? -4.835 -12.233 -15.438 1.00 97.88 190 PRO A N 1
ATOM 1428 C CA . PRO A 1 190 ? -5.871 -12.061 -14.434 1.00 97.88 190 PRO A CA 1
ATOM 1429 C C . PRO A 1 190 ? -5.561 -12.923 -13.202 1.00 97.88 190 PRO A C 1
ATOM 1431 O O . PRO A 1 190 ? -5.172 -14.088 -13.329 1.00 97.88 190 PRO A O 1
ATOM 1434 N N . THR A 1 191 ? -5.751 -12.363 -12.010 1.00 98.06 191 THR A N 1
ATOM 1435 C CA . THR A 1 191 ? -5.910 -13.148 -10.779 1.00 98.06 191 THR A CA 1
ATOM 1436 C C . THR A 1 191 ? -7.239 -13.908 -10.803 1.00 98.06 191 THR A C 1
ATOM 1438 O O . THR A 1 191 ? -8.023 -13.800 -11.749 1.00 98.06 191 THR A O 1
ATOM 1441 N N . ARG A 1 192 ? -7.552 -14.657 -9.739 1.00 94.75 192 ARG A N 1
ATOM 1442 C CA . ARG A 1 192 ? -8.846 -15.355 -9.626 1.00 94.75 192 ARG A CA 1
ATOM 1443 C C . ARG A 1 192 ? -10.061 -14.411 -9.684 1.00 94.75 192 ARG A C 1
ATOM 1445 O O . ARG A 1 192 ? -11.125 -14.863 -10.084 1.00 94.75 192 ARG A O 1
ATOM 1452 N N . HIS A 1 193 ? -9.909 -13.131 -9.319 1.00 95.62 193 HIS A N 1
ATOM 1453 C CA . HIS A 1 193 ? -10.957 -12.111 -9.469 1.00 95.62 193 HIS A CA 1
ATOM 1454 C C . HIS A 1 193 ? -10.759 -11.210 -10.698 1.00 95.62 193 HIS A C 1
ATOM 1456 O O . HIS A 1 193 ? -11.367 -10.147 -10.782 1.00 95.62 193 HIS A O 1
ATOM 1462 N N . GLY A 1 194 ? -9.907 -11.603 -11.648 1.00 96.94 194 GLY A N 1
ATOM 1463 C CA . GLY A 1 194 ? -9.715 -10.871 -12.901 1.00 96.94 194 GLY A CA 1
ATOM 1464 C C . GLY A 1 194 ? -8.778 -9.663 -12.818 1.00 96.94 194 GLY A C 1
ATOM 1465 O O . GLY A 1 194 ? -8.627 -8.961 -13.812 1.00 96.94 194 GLY A O 1
ATOM 1466 N N . LEU A 1 195 ? -8.135 -9.410 -11.674 1.00 98.25 195 LEU A N 1
ATOM 1467 C CA . LEU A 1 195 ? -7.298 -8.222 -11.481 1.00 98.25 195 LEU A CA 1
ATOM 1468 C C . LEU A 1 195 ? -5.913 -8.390 -12.125 1.00 98.25 195 LEU A C 1
ATOM 1470 O O . LEU A 1 195 ? -5.440 -9.522 -12.262 1.00 98.25 195 LEU A O 1
ATOM 1474 N N . PRO A 1 196 ? -5.219 -7.296 -12.490 1.00 98.25 196 PRO A N 1
ATOM 1475 C CA . PRO A 1 196 ? -3.942 -7.408 -13.182 1.00 98.25 196 PRO A CA 1
ATOM 1476 C C . PRO A 1 196 ? -2.810 -7.923 -12.285 1.00 98.25 196 PRO A C 1
ATOM 1478 O O . PRO A 1 196 ? -2.356 -7.242 -11.374 1.00 98.25 196 PRO A O 1
ATOM 1481 N N . TRP A 1 197 ? -2.279 -9.106 -12.577 1.00 98.44 197 TRP A N 1
ATOM 1482 C CA . TRP A 1 197 ? -1.061 -9.622 -11.953 1.00 98.44 197 TRP A CA 1
ATOM 1483 C C . TRP A 1 197 ? 0.115 -9.610 -12.938 1.00 98.44 197 TRP A C 1
ATOM 1485 O O . TRP A 1 197 ? 0.091 -10.253 -13.995 1.00 98.44 197 TRP A O 1
ATOM 1495 N N . LEU A 1 198 ? 1.188 -8.907 -12.568 1.00 98.25 198 LEU A N 1
ATOM 1496 C CA . LEU A 1 198 ? 2.421 -8.745 -13.348 1.00 98.25 198 LEU A CA 1
ATOM 1497 C C . LEU A 1 198 ? 3.355 -9.968 -13.222 1.00 98.25 198 LEU A C 1
ATOM 1499 O O . LEU A 1 198 ? 4.524 -9.852 -12.863 1.00 98.25 198 LEU A O 1
ATOM 1503 N N . HIS A 1 199 ? 2.834 -11.160 -13.524 1.00 96.75 199 HIS A N 1
ATOM 1504 C CA . HIS A 1 199 ? 3.452 -12.468 -13.245 1.00 96.75 199 HIS A CA 1
ATOM 1505 C C . HIS A 1 199 ? 4.914 -12.671 -13.686 1.00 96.75 199 HIS A C 1
ATOM 1507 O O . HIS A 1 199 ? 5.591 -13.526 -13.123 1.00 96.75 199 HIS A O 1
ATOM 1513 N N . ARG A 1 200 ? 5.410 -11.940 -14.695 1.00 96.06 200 ARG A N 1
ATOM 1514 C CA . ARG A 1 200 ? 6.807 -12.054 -15.170 1.00 96.06 200 ARG A CA 1
ATOM 1515 C C . ARG A 1 200 ? 7.788 -11.153 -14.426 1.00 96.06 200 ARG A C 1
ATOM 1517 O O . ARG A 1 200 ? 8.996 -11.376 -14.493 1.00 96.06 200 ARG A O 1
ATOM 1524 N N . ASP A 1 201 ? 7.275 -10.137 -13.746 1.00 97.56 201 ASP A N 1
ATOM 1525 C CA . ASP A 1 201 ? 8.063 -9.047 -13.173 1.00 97.56 201 ASP A CA 1
ATOM 1526 C C . ASP A 1 201 ? 8.006 -9.016 -11.646 1.00 97.56 201 ASP A C 1
ATOM 1528 O O . ASP A 1 201 ? 8.661 -8.189 -11.012 1.00 97.56 201 ASP A O 1
ATOM 1532 N N . THR A 1 202 ? 7.249 -9.938 -11.054 1.00 97.69 202 THR A N 1
ATOM 1533 C CA . THR A 1 202 ? 7.036 -10.034 -9.614 1.00 97.69 202 THR A CA 1
ATOM 1534 C C . THR A 1 202 ? 7.568 -11.333 -9.049 1.00 97.69 202 THR A C 1
ATOM 1536 O O . THR A 1 202 ? 7.355 -12.388 -9.646 1.00 97.69 202 THR A O 1
ATOM 1539 N N . LEU A 1 203 ? 8.147 -11.281 -7.852 1.00 96.81 203 LEU A N 1
ATOM 1540 C CA . LEU A 1 203 ? 8.474 -12.489 -7.094 1.00 96.81 203 LEU A CA 1
ATOM 1541 C C . LEU A 1 203 ? 7.285 -13.000 -6.272 1.00 96.81 203 LEU A C 1
ATOM 1543 O O . LEU A 1 203 ? 7.217 -14.185 -5.976 1.00 96.81 203 LEU A O 1
ATOM 1547 N N . ALA A 1 204 ? 6.357 -12.114 -5.912 1.00 98.00 204 ALA A N 1
ATOM 1548 C CA . ALA A 1 204 ? 5.173 -12.416 -5.123 1.00 98.00 204 ALA A CA 1
ATOM 1549 C C . ALA A 1 204 ? 4.044 -11.451 -5.489 1.00 98.00 204 ALA A C 1
ATOM 1551 O O . ALA A 1 204 ? 4.289 -10.353 -6.001 1.00 98.00 204 ALA A O 1
ATOM 1552 N N . TYR A 1 205 ? 2.811 -11.823 -5.169 1.00 98.62 205 TYR A N 1
ATOM 1553 C CA . TYR A 1 205 ? 1.690 -10.890 -5.199 1.00 98.62 205 TYR A CA 1
ATOM 1554 C C . TYR A 1 205 ? 0.692 -11.188 -4.085 1.00 98.62 205 TYR A C 1
ATOM 1556 O O . TYR A 1 205 ? 0.563 -12.334 -3.649 1.00 98.62 205 TYR A O 1
ATOM 1564 N N . ALA A 1 206 ? -0.019 -10.150 -3.656 1.00 98.69 206 ALA A N 1
ATOM 1565 C CA . ALA A 1 206 ? -1.146 -10.246 -2.740 1.00 98.69 206 ALA A CA 1
ATOM 1566 C C . ALA A 1 206 ? -2.383 -9.642 -3.406 1.00 98.69 206 ALA A C 1
ATOM 1568 O O . ALA A 1 206 ? -2.391 -8.470 -3.781 1.00 98.69 206 ALA A O 1
ATOM 1569 N N . GLU A 1 207 ? -3.424 -10.447 -3.560 1.00 98.62 207 GLU A N 1
ATOM 1570 C CA . GLU A 1 207 ? -4.744 -10.005 -3.984 1.00 98.62 207 GLU A CA 1
ATOM 1571 C C . GLU A 1 207 ? -5.556 -9.596 -2.754 1.00 98.62 207 GLU A C 1
ATOM 1573 O O . GLU A 1 207 ? -5.609 -10.324 -1.758 1.00 98.62 207 GLU A O 1
ATOM 1578 N N . CYS A 1 208 ? -6.136 -8.400 -2.815 1.00 98.44 208 CYS A N 1
ATOM 1579 C CA . CYS A 1 208 ? -6.726 -7.729 -1.671 1.00 98.44 208 CYS A CA 1
ATOM 1580 C C . CYS A 1 208 ? -8.147 -7.242 -1.959 1.00 98.44 208 CYS A C 1
ATOM 1582 O O . CYS A 1 208 ? -8.459 -6.778 -3.059 1.00 98.44 208 CYS A O 1
ATOM 1584 N N . VAL A 1 209 ? -8.977 -7.258 -0.917 1.00 97.00 209 VAL A N 1
ATOM 1585 C CA . VAL A 1 209 ? -10.231 -6.493 -0.840 1.00 97.00 209 VAL A CA 1
ATOM 1586 C C . VAL A 1 209 ? -9.984 -5.260 0.012 1.00 97.00 209 VAL A C 1
ATOM 1588 O O . VAL A 1 209 ? -9.434 -5.384 1.107 1.00 97.00 209 VAL A O 1
ATOM 1591 N N . MET A 1 210 ? -10.400 -4.087 -0.460 1.00 94.31 210 MET A N 1
ATOM 1592 C CA . MET A 1 210 ? -10.348 -2.863 0.335 1.00 94.31 210 MET A CA 1
ATOM 1593 C C .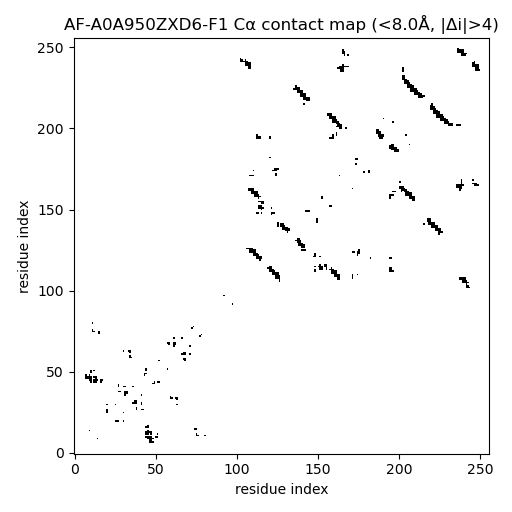 MET A 1 210 ? -11.297 -2.977 1.535 1.00 94.31 210 MET A C 1
ATOM 1595 O O . MET A 1 210 ? -12.473 -3.293 1.380 1.00 94.31 210 MET A O 1
ATOM 1599 N N . VAL A 1 211 ? -10.771 -2.734 2.735 1.00 90.75 211 VAL A N 1
ATOM 1600 C CA . VAL A 1 211 ? -11.520 -2.794 4.001 1.00 90.75 211 VAL A CA 1
ATOM 1601 C C . VAL A 1 211 ? -11.852 -1.397 4.507 1.00 90.75 211 VAL A C 1
ATOM 1603 O O . VAL A 1 211 ? -12.956 -1.168 4.991 1.00 90.75 211 VAL A O 1
ATOM 1606 N N . SER A 1 212 ? -10.904 -0.467 4.407 1.00 88.44 212 SER A N 1
ATOM 1607 C CA . SER A 1 212 ? -11.091 0.914 4.847 1.00 88.44 212 SER A CA 1
ATOM 1608 C C . SER A 1 212 ? -10.103 1.852 4.165 1.00 88.44 212 SER A C 1
ATOM 1610 O O . SER A 1 212 ? -9.036 1.428 3.713 1.00 88.44 212 SER A O 1
ATOM 1612 N N . GLU A 1 213 ? -10.435 3.139 4.167 1.00 89.88 213 GLU A N 1
ATOM 1613 C CA . GLU A 1 213 ? -9.533 4.223 3.801 1.00 89.88 213 GLU A CA 1
ATOM 1614 C C . GLU A 1 213 ? -9.497 5.294 4.899 1.00 89.88 213 GLU A C 1
ATOM 1616 O O . GLU A 1 213 ? -10.504 5.542 5.560 1.00 89.88 213 GLU A O 1
ATOM 1621 N N . THR A 1 214 ? -8.334 5.915 5.098 1.00 89.00 214 THR A N 1
ATOM 1622 C CA . THR A 1 214 ? -8.132 6.986 6.084 1.00 89.00 214 THR A CA 1
ATOM 1623 C C . THR A 1 214 ? -7.292 8.108 5.480 1.00 89.00 214 THR A C 1
ATOM 1625 O O . THR A 1 214 ? -6.294 7.852 4.802 1.00 89.00 214 THR A O 1
ATOM 1628 N N . ASP A 1 215 ? -7.652 9.361 5.762 1.00 87.50 215 ASP A N 1
ATOM 1629 C CA . ASP A 1 215 ? -6.891 10.534 5.324 1.00 87.50 215 ASP A CA 1
ATOM 1630 C C . ASP A 1 215 ? -5.493 10.586 5.975 1.00 87.50 215 ASP A C 1
ATOM 1632 O O . ASP A 1 215 ? -5.339 10.482 7.192 1.00 87.50 215 ASP A O 1
ATOM 1636 N N . GLY A 1 216 ? -4.463 10.782 5.146 1.00 87.56 216 GLY A N 1
ATOM 1637 C CA . GLY A 1 216 ? -3.050 10.859 5.531 1.00 87.56 216 GLY A CA 1
ATOM 1638 C C . GLY A 1 216 ? -2.370 12.132 5.020 1.00 87.56 216 GLY A C 1
ATOM 1639 O O . GLY A 1 216 ? -1.231 12.087 4.562 1.00 87.56 216 GLY A O 1
ATOM 1640 N N . GLY A 1 217 ? -3.079 13.265 5.035 1.00 90.31 217 GLY A N 1
ATOM 1641 C CA . GLY A 1 217 ? -2.623 14.519 4.431 1.00 90.31 217 GLY A CA 1
ATOM 1642 C C . GLY A 1 217 ? -2.935 14.579 2.933 1.00 90.31 217 GLY A C 1
ATOM 1643 O O . GLY A 1 217 ? -4.104 14.570 2.539 1.00 90.31 217 GLY A O 1
ATOM 1644 N N . ASP A 1 218 ? -1.900 14.657 2.092 1.00 92.19 218 ASP A N 1
ATOM 1645 C CA . ASP A 1 218 ? -2.030 14.617 0.626 1.00 92.19 218 ASP A CA 1
ATOM 1646 C C . ASP A 1 218 ? -2.130 13.186 0.056 1.00 92.19 218 ASP A C 1
ATOM 1648 O O . ASP A 1 218 ? -2.339 13.009 -1.146 1.00 92.19 218 ASP A O 1
ATOM 1652 N N . HIS A 1 219 ? -2.066 12.175 0.925 1.00 96.69 219 HIS A N 1
ATOM 1653 C CA . HIS A 1 219 ? -2.274 10.764 0.607 1.00 96.69 219 HIS A CA 1
ATOM 1654 C C . HIS A 1 219 ? -3.502 10.193 1.328 1.00 96.69 219 HIS A C 1
ATOM 1656 O O . HIS A 1 219 ? -3.987 10.748 2.316 1.00 96.69 219 HIS A O 1
ATOM 1662 N N . VAL A 1 220 ? -3.975 9.050 0.836 1.00 95.19 220 VAL A N 1
ATOM 1663 C CA . VAL A 1 220 ? -4.951 8.173 1.491 1.00 95.19 220 VAL A CA 1
ATOM 1664 C C . VAL A 1 220 ? -4.246 6.888 1.907 1.00 95.19 220 VAL A C 1
ATOM 1666 O O . VAL A 1 220 ? -3.523 6.287 1.110 1.00 95.19 220 VAL A O 1
ATOM 1669 N N . ILE A 1 221 ? -4.461 6.466 3.150 1.00 97.81 221 ILE A N 1
ATOM 1670 C CA . ILE A 1 221 ? -4.042 5.161 3.657 1.00 97.81 221 ILE A CA 1
ATOM 1671 C C . ILE A 1 221 ? -5.164 4.179 3.342 1.00 97.81 221 ILE A C 1
ATOM 1673 O O . ILE A 1 221 ? -6.249 4.280 3.907 1.00 97.81 221 ILE A O 1
ATOM 1677 N N . VAL A 1 222 ? -4.906 3.231 2.449 1.00 97.50 222 VAL A N 1
ATOM 1678 C CA . VAL A 1 222 ? -5.856 2.182 2.073 1.00 97.50 222 VAL A CA 1
ATOM 1679 C C . VAL A 1 222 ? -5.468 0.895 2.785 1.00 97.50 222 VAL A C 1
ATOM 1681 O O . VAL A 1 222 ? -4.347 0.415 2.625 1.00 97.50 222 VAL A O 1
ATOM 1684 N N . VAL A 1 223 ? -6.397 0.316 3.544 1.00 98.12 223 VAL A N 1
ATOM 1685 C CA . VAL A 1 223 ? -6.231 -0.990 4.193 1.00 98.12 223 VAL A CA 1
ATOM 1686 C C . VAL A 1 223 ? -6.884 -2.063 3.331 1.00 98.12 223 VAL A C 1
ATOM 1688 O O . VAL A 1 223 ? -8.059 -1.961 2.975 1.00 98.12 223 VAL A O 1
ATOM 1691 N N . GLY A 1 224 ? -6.127 -3.112 3.017 1.00 96.81 224 GLY A N 1
ATOM 1692 C CA . GLY A 1 224 ? -6.594 -4.266 2.259 1.00 96.81 224 GLY A CA 1
ATOM 1693 C C . GLY A 1 224 ? -6.506 -5.555 3.065 1.00 96.81 224 GLY A C 1
ATOM 1694 O O . GLY A 1 224 ? -5.485 -5.824 3.699 1.00 96.81 224 GLY A O 1
ATOM 1695 N N . ARG A 1 225 ? -7.552 -6.381 3.002 1.00 97.94 225 ARG A N 1
ATOM 1696 C CA . ARG A 1 225 ? -7.501 -7.769 3.468 1.00 97.94 225 ARG A CA 1
ATOM 1697 C C . ARG A 1 225 ? -6.981 -8.649 2.350 1.00 97.94 225 ARG A C 1
ATOM 1699 O O . ARG A 1 225 ? -7.603 -8.703 1.290 1.00 97.94 225 ARG A O 1
ATOM 1706 N N . VAL A 1 226 ? -5.888 -9.354 2.615 1.00 98.12 226 VAL A N 1
ATOM 1707 C CA . VAL A 1 226 ? -5.303 -10.309 1.674 1.00 98.12 226 VAL A CA 1
ATOM 1708 C C . VAL A 1 226 ? -6.186 -11.547 1.646 1.00 98.12 226 VAL A C 1
ATOM 1710 O O . VAL A 1 226 ? -6.338 -12.226 2.660 1.00 98.12 226 VAL A O 1
ATOM 1713 N N . ASP A 1 227 ? -6.789 -11.836 0.497 1.00 94.94 227 ASP A N 1
ATOM 1714 C CA . ASP A 1 227 ? -7.632 -13.017 0.325 1.00 94.94 227 ASP A CA 1
ATOM 1715 C C . ASP A 1 227 ? -6.996 -14.059 -0.612 1.00 94.94 227 ASP A C 1
ATOM 1717 O O . ASP A 1 227 ? -7.442 -15.211 -0.624 1.00 94.94 227 ASP A O 1
ATOM 1721 N N . GLY A 1 228 ? -5.974 -13.692 -1.392 1.00 96.69 228 GLY A N 1
ATOM 1722 C CA . GLY A 1 228 ? -5.264 -14.563 -2.332 1.00 96.69 228 GLY A CA 1
ATOM 1723 C C . GLY A 1 228 ? -3.855 -14.054 -2.639 1.00 96.69 2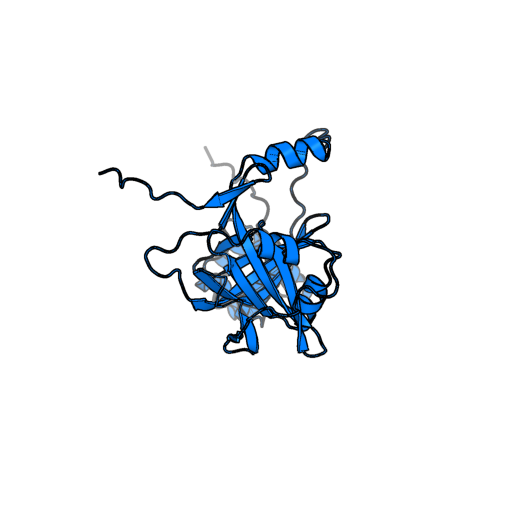28 GLY A C 1
ATOM 1724 O O . GLY A 1 228 ? -3.496 -12.936 -2.280 1.00 96.69 228 GLY A O 1
ATOM 1725 N N . GLY A 1 229 ? -3.031 -14.871 -3.293 1.00 96.88 229 GLY A N 1
ATOM 1726 C CA . GLY A 1 229 ? -1.663 -14.480 -3.624 1.00 96.88 229 GLY A CA 1
ATOM 1727 C C . GLY A 1 229 ? -0.737 -15.652 -3.909 1.00 96.88 229 GLY A C 1
ATOM 1728 O O . GLY A 1 229 ? -1.135 -16.816 -3.838 1.00 96.88 229 GLY A O 1
ATOM 1729 N N . GLN A 1 230 ? 0.518 -15.327 -4.199 1.00 97.00 230 GLN A N 1
ATOM 1730 C CA . GLN A 1 230 ? 1.607 -16.293 -4.317 1.00 97.00 230 GLN A CA 1
ATOM 1731 C C . GLN A 1 230 ? 2.842 -15.770 -3.568 1.00 97.00 230 GLN A C 1
ATOM 1733 O O . GLN A 1 230 ? 3.198 -14.601 -3.753 1.00 97.00 230 GLN A O 1
ATOM 1738 N N . PRO A 1 231 ? 3.505 -16.604 -2.741 1.00 96.75 231 PRO A N 1
ATOM 1739 C CA . PRO A 1 231 ? 4.724 -16.212 -2.047 1.00 96.75 231 PRO A CA 1
ATOM 1740 C C . PRO A 1 231 ? 5.944 -16.178 -2.989 1.00 96.75 231 PRO A C 1
ATOM 1742 O O . PRO A 1 231 ? 5.901 -16.763 -4.075 1.00 96.75 231 PRO A O 1
ATOM 1745 N N . PRO A 1 232 ? 7.056 -15.561 -2.546 1.00 95.06 232 PRO A N 1
ATOM 1746 C CA . PRO A 1 232 ? 8.345 -15.621 -3.233 1.00 95.06 232 PRO A CA 1
ATOM 1747 C C . PRO A 1 232 ? 8.784 -17.053 -3.552 1.00 95.06 232 PRO A C 1
ATOM 1749 O O . PRO A 1 232 ? 8.781 -17.916 -2.671 1.00 95.06 232 PRO A O 1
ATOM 1752 N N . ALA A 1 233 ? 9.234 -17.303 -4.784 1.00 90.69 233 ALA A N 1
ATOM 1753 C CA . ALA A 1 233 ? 9.942 -18.543 -5.098 1.00 90.69 233 ALA A CA 1
ATOM 1754 C C . ALA A 1 233 ? 11.356 -18.536 -4.471 1.00 90.69 233 ALA A C 1
ATOM 1756 O O . ALA A 1 233 ? 11.982 -17.470 -4.391 1.00 90.69 233 ALA A O 1
ATOM 1757 N N . PRO A 1 234 ? 11.901 -19.695 -4.052 1.00 88.44 234 PRO A N 1
ATOM 1758 C CA . PRO A 1 234 ? 13.262 -19.778 -3.524 1.00 88.44 234 PRO A CA 1
ATOM 1759 C C . PRO A 1 234 ? 14.306 -19.182 -4.479 1.00 88.44 234 PRO A C 1
ATOM 1761 O O . PRO A 1 234 ? 14.227 -19.374 -5.690 1.00 88.44 234 PRO A O 1
ATOM 1764 N N . GLY A 1 235 ? 15.289 -18.461 -3.932 1.00 87.31 235 GLY A N 1
ATOM 1765 C CA . GLY A 1 235 ? 16.380 -17.854 -4.708 1.00 87.31 235 GLY A CA 1
ATOM 1766 C C . GLY A 1 235 ? 16.004 -16.593 -5.497 1.00 87.31 235 GLY A C 1
ATOM 1767 O O . GLY A 1 235 ? 16.856 -16.032 -6.181 1.00 87.31 235 GLY A O 1
ATOM 1768 N N . THR A 1 236 ? 14.757 -16.121 -5.410 1.00 92.25 236 THR A N 1
ATOM 1769 C CA . THR A 1 236 ? 14.366 -14.831 -5.998 1.00 92.25 236 THR A CA 1
ATOM 1770 C C . THR A 1 236 ? 14.775 -13.667 -5.098 1.00 92.25 236 THR A C 1
ATOM 1772 O O . THR A 1 236 ? 14.744 -13.769 -3.872 1.00 92.25 236 THR A O 1
ATOM 1775 N N . GLN A 1 237 ? 15.156 -12.543 -5.711 1.00 95.31 237 GLN A N 1
ATOM 1776 C CA . GLN A 1 237 ? 15.542 -11.322 -5.001 1.00 95.31 237 GLN A CA 1
ATOM 1777 C C . GLN A 1 237 ? 14.555 -10.187 -5.310 1.00 95.31 237 GLN A C 1
ATOM 1779 O O . GLN A 1 237 ? 14.181 -10.015 -6.475 1.00 95.31 237 GLN A O 1
ATOM 1784 N N . PRO A 1 238 ? 14.134 -9.396 -4.307 1.00 96.81 238 PRO A N 1
ATOM 1785 C CA . PRO A 1 238 ? 13.281 -8.233 -4.515 1.00 96.81 238 PRO A CA 1
ATOM 1786 C C . PRO A 1 238 ? 14.044 -7.051 -5.110 1.00 96.81 238 PRO A C 1
ATOM 1788 O O . PRO A 1 238 ? 15.241 -6.8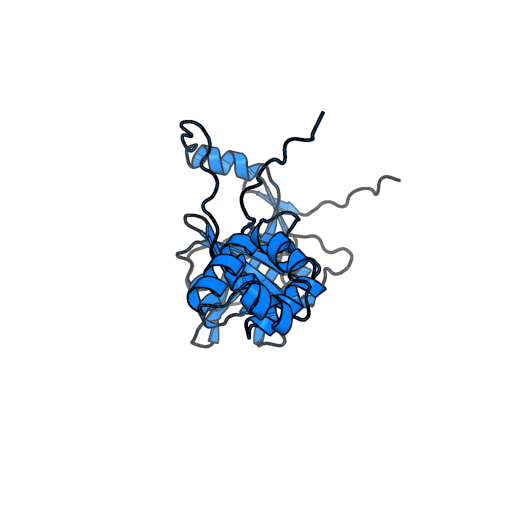64 -4.866 1.00 96.81 238 PRO A O 1
ATOM 1791 N N . LEU A 1 239 ? 13.317 -6.214 -5.851 1.00 97.81 239 LEU A N 1
ATOM 1792 C CA . LEU A 1 239 ? 13.754 -4.867 -6.184 1.00 97.81 239 LEU A CA 1
ATOM 1793 C C . LEU A 1 239 ? 13.749 -4.021 -4.912 1.00 97.81 239 LEU A C 1
ATOM 1795 O O . LEU A 1 239 ? 12.711 -3.846 -4.271 1.00 97.81 239 LEU A O 1
ATOM 1799 N N . MET A 1 240 ? 14.912 -3.473 -4.584 1.00 97.75 240 MET A N 1
ATOM 1800 C CA . MET A 1 240 ? 15.103 -2.582 -3.447 1.00 97.75 240 MET A CA 1
ATOM 1801 C C . MET A 1 240 ? 15.235 -1.143 -3.931 1.00 97.75 240 MET A C 1
ATOM 1803 O O . MET A 1 240 ? 15.814 -0.889 -4.989 1.00 97.75 240 MET A O 1
ATOM 1807 N N . TYR A 1 241 ? 14.747 -0.201 -3.131 1.00 97.38 241 TYR A N 1
ATOM 1808 C CA . TYR A 1 241 ? 14.898 1.229 -3.360 1.00 97.38 241 TYR A CA 1
ATOM 1809 C C . TYR A 1 241 ? 15.478 1.911 -2.123 1.00 97.38 241 TYR A C 1
ATOM 1811 O O . TYR A 1 241 ? 14.959 1.774 -1.012 1.00 97.38 241 TYR A O 1
ATOM 1819 N N . PHE A 1 242 ? 16.574 2.640 -2.317 1.00 96.56 242 PHE A N 1
ATOM 1820 C CA . PHE A 1 242 ? 17.284 3.346 -1.255 1.00 96.56 242 PHE A CA 1
ATOM 1821 C C . PHE A 1 242 ? 18.003 4.568 -1.825 1.00 96.56 242 PHE A C 1
ATOM 1823 O O . PHE A 1 242 ? 18.662 4.469 -2.858 1.00 96.56 242 PHE A O 1
ATOM 1830 N N . ARG A 1 243 ? 17.881 5.730 -1.165 1.00 93.06 243 ARG A N 1
ATOM 1831 C CA . ARG A 1 243 ? 18.532 6.991 -1.587 1.00 93.06 243 ARG A CA 1
ATOM 1832 C C . ARG A 1 243 ? 18.394 7.300 -3.087 1.00 93.06 243 ARG A C 1
ATOM 1834 O O . ARG A 1 243 ? 19.348 7.721 -3.731 1.00 93.06 243 ARG A O 1
ATOM 1841 N N . ARG A 1 244 ? 17.187 7.111 -3.632 1.00 91.06 244 ARG A N 1
ATOM 1842 C CA . ARG A 1 244 ? 16.857 7.331 -5.056 1.00 91.06 244 ARG A CA 1
ATOM 1843 C C . ARG A 1 244 ? 17.558 6.394 -6.048 1.00 91.06 244 ARG A C 1
ATOM 1845 O O . ARG A 1 244 ? 17.520 6.644 -7.247 1.00 91.06 244 ARG A O 1
ATOM 1852 N N . GLY A 1 245 ? 18.167 5.318 -5.561 1.00 95.50 245 GLY A N 1
ATOM 1853 C CA . GLY A 1 245 ? 18.750 4.256 -6.371 1.00 95.50 245 GLY A CA 1
ATOM 1854 C C . GLY A 1 245 ? 17.967 2.954 -6.247 1.00 95.50 245 GLY A C 1
ATOM 1855 O O . GLY A 1 245 ? 17.401 2.652 -5.193 1.00 95.50 245 GLY A O 1
ATOM 1856 N N . TYR A 1 246 ? 17.971 2.174 -7.327 1.00 97.81 246 TYR A N 1
ATOM 1857 C CA . TYR A 1 246 ? 17.512 0.789 -7.313 1.00 97.81 246 TYR A CA 1
ATOM 1858 C C . TYR A 1 246 ? 18.666 -0.160 -6.988 1.00 97.81 246 TYR A C 1
ATOM 1860 O O . TYR A 1 246 ? 19.808 0.066 -7.386 1.00 97.81 246 TYR A O 1
ATOM 1868 N N . GLY A 1 247 ? 18.348 -1.251 -6.302 1.00 95.88 247 GLY A N 1
ATOM 1869 C CA . GLY A 1 247 ? 19.272 -2.340 -6.016 1.00 95.88 247 GLY A CA 1
ATOM 1870 C C . GLY A 1 247 ? 18.546 -3.674 -5.881 1.00 95.88 247 GLY A C 1
ATOM 1871 O O . GLY A 1 247 ? 17.340 -3.773 -6.109 1.00 95.88 247 GLY A O 1
ATOM 1872 N N . ALA A 1 248 ? 19.292 -4.699 -5.488 1.00 94.06 248 ALA A N 1
ATOM 1873 C CA . ALA A 1 248 ? 18.762 -6.005 -5.121 1.00 94.06 248 ALA A CA 1
ATOM 1874 C C . ALA A 1 248 ? 19.084 -6.287 -3.652 1.00 94.06 248 ALA A C 1
ATOM 1876 O O . ALA A 1 248 ? 20.089 -5.795 -3.124 1.00 94.06 248 ALA A O 1
ATOM 1877 N N . TRP A 1 249 ? 18.248 -7.087 -2.995 1.00 90.69 249 TRP A N 1
ATOM 1878 C CA . TRP A 1 249 ? 18.624 -7.654 -1.705 1.00 90.69 249 TRP A CA 1
ATOM 1879 C C . TRP A 1 249 ? 19.838 -8.566 -1.894 1.00 90.69 249 TRP A C 1
ATOM 1881 O O . TRP A 1 249 ? 19.851 -9.386 -2.807 1.00 90.69 249 TRP A O 1
ATOM 1891 N N . ARG A 1 250 ? 20.861 -8.421 -1.050 1.00 82.88 250 ARG A N 1
ATOM 1892 C CA . ARG A 1 250 ? 22.034 -9.303 -1.079 1.00 82.88 250 ARG A CA 1
ATOM 1893 C C . ARG A 1 250 ? 21.813 -10.432 -0.086 1.00 82.88 250 ARG A C 1
ATOM 1895 O O . ARG A 1 250 ? 21.398 -10.172 1.042 1.00 82.88 250 ARG A O 1
ATOM 1902 N N . ASP A 1 251 ? 22.120 -11.659 -0.490 1.00 72.12 251 ASP A N 1
ATOM 1903 C CA . ASP A 1 251 ? 22.073 -12.807 0.411 1.00 72.12 251 ASP A CA 1
ATOM 1904 C C . ASP A 1 251 ? 22.968 -12.537 1.627 1.00 72.12 251 ASP A C 1
ATOM 1906 O O . ASP A 1 251 ? 24.152 -12.217 1.491 1.00 72.12 251 ASP A O 1
ATOM 1910 N N . GLN A 1 252 ? 22.396 -12.624 2.828 1.00 67.19 252 GLN A N 1
ATOM 1911 C CA . GLN A 1 252 ? 23.181 -12.591 4.055 1.00 67.19 252 GLN A CA 1
ATOM 1912 C C . GLN A 1 252 ? 23.724 -13.989 4.345 1.00 67.19 252 GLN A C 1
ATOM 1914 O O . GLN A 1 252 ? 22.996 -14.983 4.287 1.00 67.19 252 GLN A O 1
ATOM 1919 N N . VAL A 1 253 ? 25.006 -14.043 4.718 1.00 58.50 253 VAL A N 1
ATOM 1920 C CA . VAL A 1 253 ? 25.583 -15.175 5.448 1.00 58.50 253 VAL A CA 1
ATOM 1921 C C . VAL A 1 253 ? 24.709 -15.383 6.681 1.00 58.50 253 VAL A C 1
ATOM 1923 O O . VAL A 1 253 ? 24.569 -14.466 7.491 1.00 58.50 253 VAL A O 1
ATOM 1926 N N . ARG A 1 254 ? 24.078 -16.555 6.804 1.00 53.88 254 ARG A N 1
ATOM 1927 C CA . ARG A 1 254 ? 23.352 -16.914 8.026 1.00 53.88 254 ARG A CA 1
ATOM 1928 C C . ARG A 1 254 ? 24.371 -16.910 9.164 1.00 53.88 254 ARG A C 1
ATOM 1930 O O . ARG A 1 254 ? 25.258 -17.759 9.181 1.00 53.88 254 ARG A O 1
ATOM 1937 N N . GLY A 1 255 ? 24.288 -15.924 10.055 1.00 46.94 255 GLY A N 1
ATOM 1938 C CA . GLY A 1 255 ? 24.991 -15.983 11.332 1.00 46.94 255 GLY A CA 1
ATOM 1939 C C . GLY A 1 255 ? 24.494 -17.213 12.083 1.00 46.94 255 GLY A C 1
ATOM 1940 O O . GLY A 1 255 ? 23.281 -17.420 12.153 1.00 46.94 255 GLY A O 1
ATOM 1941 N N . ALA A 1 256 ? 25.436 -18.050 12.516 1.00 41.94 256 ALA A N 1
ATOM 1942 C CA . ALA A 1 256 ? 25.181 -19.224 13.344 1.00 41.94 256 ALA A CA 1
ATOM 1943 C C . ALA A 1 256 ? 24.563 -18.838 14.694 1.00 41.94 256 ALA A C 1
ATOM 1945 O O . ALA A 1 256 ? 24.905 -17.742 15.199 1.00 41.94 256 ALA A O 1
#

Radius of gyration: 23.5 Å; Cα contacts (8 Å, |Δi|>4): 411; chains: 1; bounding box: 59×45×78 Å

Foldseek 3Di:
DDDDPDQDAADLQLVLVVVLCVVVVHDLCNLCVQLVHDSVVSVCNNSNVDPDDDPSSLCSNQVSSVHHSLRSCCSSPVPDDDDDDDPDDDDDDDPVVVVVVVLADKFFKKKKWFAAPVRHIAIAIFRQKDFDDVVQGKIKTKAFPPGPRVVRCVVGQKIKIFGFFAPCVVLNVLRHDPDPPSPPPQDFDQDPVGITYSVVGGQKMFIWGWDDWDDDDRIIMTMTGGPDMDHGDPPIWTWMHHPNDTDTDDDDDPDD

Sequence (256 aa):
MPRRAVSQAPSRFGEFLQARLAEVDRTPAEFAAEAGMSVSHVYQLLRGDRADPRSTTFHKVAVALGMSDAALAHAVYSEGAPARAPTGPATPVDKATFFAIMSAFPSGVTVVTTLDDTGQPKGLTCTAICSLSADPPLLLVCIDRRSSTLDALRYSGRFVVNYLSAGRGELSNRFASREPDRWANLAWRPTRHGLPWLHRDTLAYAECVMVSETDGGDHVIVVGRVDGGQPPAPGTQPLMYFRRGYGAWRDQVRGA